Protein AF-A0A937V7P1-F1 (afdb_monomer)

Sequence (260 aa):
GSFINPDKEIRKESVEIAKRGVSLAADVGAKFIIWPGGEGYNYSFQVLYNEVWEQFISAIAEIVAWANGLGVVVLLEHKNSEPAMRILMRDIGMTIYVINKVREQGVSTDNLKVNMDWQHLIMNGEPLAEYAALLAMENLLGHQHGNSGWGNFDDDNMVGASYFMQTLDLAIELRRAGYGQNGERVGFDLFPYTEEQIEAIKRSIYQWEFIDSVAAKIDDRTLRQAQAKHDAVASYKAVYKALGLDDKFIQGVHASRRRK

Structure (mmCIF, N/CA/C/O backbone):
data_AF-A0A937V7P1-F1
#
_entry.id   AF-A0A937V7P1-F1
#
loop_
_atom_site.group_PDB
_atom_site.id
_atom_site.type_symbol
_atom_site.label_atom_id
_atom_site.label_alt_id
_atom_site.label_comp_id
_atom_site.label_asym_id
_atom_site.label_entity_id
_atom_site.label_seq_id
_atom_site.pdbx_PDB_ins_code
_atom_site.Cartn_x
_atom_site.Cartn_y
_atom_site.Cartn_z
_atom_site.occupancy
_atom_site.B_iso_or_equiv
_atom_site.auth_seq_id
_atom_site.auth_comp_id
_atom_site.auth_asym_id
_atom_site.auth_atom_id
_atom_site.pdbx_PDB_model_num
ATOM 1 N N . GLY A 1 1 ? -9.907 12.030 16.613 1.00 82.94 1 GLY A N 1
ATOM 2 C CA . GLY A 1 1 ? -9.776 10.574 16.491 1.00 82.94 1 GLY A CA 1
ATOM 3 C C . GLY A 1 1 ? -11.050 9.872 16.879 1.00 82.94 1 GLY A C 1
ATOM 4 O O . GLY A 1 1 ? -11.910 10.465 17.527 1.00 82.94 1 GLY A O 1
ATOM 5 N N . SER A 1 2 ? -11.130 8.624 16.456 1.00 96.06 2 SER A N 1
ATOM 6 C CA . SER A 1 2 ? -12.100 7.602 16.826 1.00 96.06 2 SER A CA 1
ATOM 7 C C . SER A 1 2 ? -11.486 6.725 17.926 1.00 96.06 2 SER A C 1
ATOM 9 O O . SER A 1 2 ? -11.834 6.881 19.095 1.00 96.06 2 SER A O 1
ATOM 11 N N . PHE A 1 3 ? -10.456 5.937 17.613 1.00 98.25 3 PHE A N 1
ATOM 12 C CA . PHE A 1 3 ? -9.759 5.056 18.555 1.00 98.25 3 PHE A CA 1
ATOM 13 C C . PHE A 1 3 ? -8.926 5.795 19.605 1.00 98.25 3 PHE A C 1
ATOM 15 O O . PHE A 1 3 ? -8.722 5.258 20.687 1.00 98.25 3 PHE A O 1
ATOM 22 N N . ILE A 1 4 ? -8.482 7.022 19.323 1.00 98.19 4 ILE A N 1
ATOM 23 C CA . ILE A 1 4 ? -7.760 7.889 20.273 1.00 98.19 4 ILE A CA 1
ATOM 24 C C . ILE A 1 4 ? -8.618 9.053 20.784 1.00 98.19 4 ILE A C 1
ATOM 26 O O . ILE A 1 4 ? -8.097 10.049 21.288 1.00 98.19 4 ILE A O 1
ATOM 30 N N . ASN A 1 5 ? -9.942 9.001 20.596 1.00 98.25 5 ASN A N 1
ATOM 31 C CA . ASN A 1 5 ? -10.821 10.067 21.076 1.00 98.25 5 ASN A CA 1
ATOM 32 C C . ASN A 1 5 ? -10.626 10.279 22.592 1.00 98.25 5 ASN A C 1
ATOM 34 O O . ASN A 1 5 ? -10.541 9.286 23.310 1.00 98.25 5 ASN A O 1
ATOM 38 N N . PRO A 1 6 ? -10.568 11.517 23.121 1.00 96.94 6 PRO A N 1
ATOM 39 C CA . PRO A 1 6 ? -10.465 11.733 24.568 1.00 96.94 6 PRO A CA 1
ATOM 40 C C . PRO A 1 6 ? -11.644 11.122 25.344 1.00 96.94 6 PRO A C 1
ATOM 42 O O . PRO A 1 6 ? -11.455 10.644 26.466 1.00 96.94 6 PRO A O 1
ATOM 45 N N . ASP A 1 7 ? -12.833 11.060 24.737 1.00 98.25 7 ASP A N 1
ATOM 46 C CA . ASP A 1 7 ? -13.999 10.397 25.314 1.00 98.25 7 ASP A CA 1
ATOM 47 C C . ASP A 1 7 ? -13.890 8.869 25.179 1.00 98.25 7 ASP A C 1
ATOM 49 O O . ASP A 1 7 ? -13.837 8.308 24.082 1.00 98.25 7 ASP A O 1
ATOM 53 N N . LYS A 1 8 ? -13.873 8.184 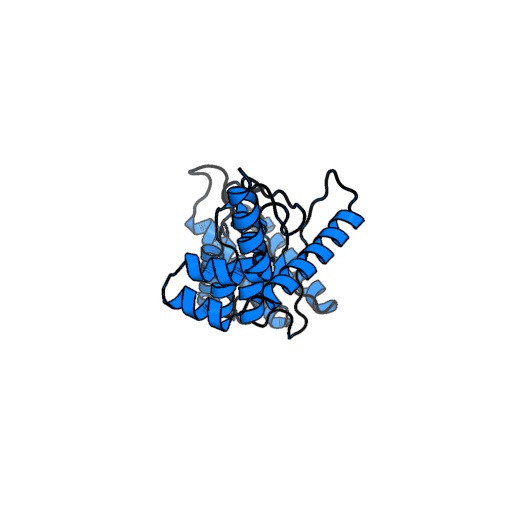26.327 1.00 98.12 8 LYS A N 1
ATOM 54 C CA . LYS A 1 8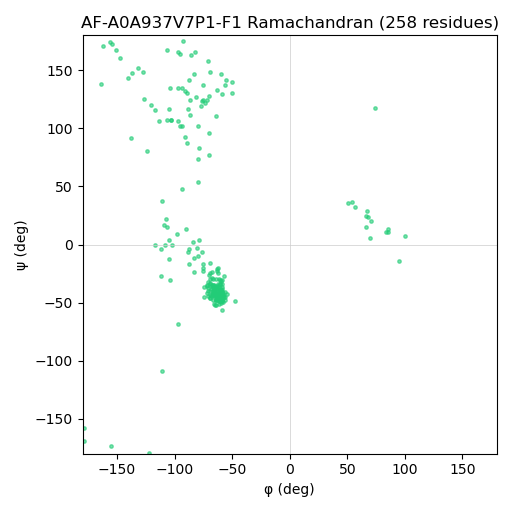 ? -13.776 6.724 26.409 1.00 98.12 8 LYS A CA 1
ATOM 55 C C . LYS A 1 8 ? -14.965 6.016 25.764 1.00 98.12 8 LYS A C 1
ATOM 57 O O . LYS A 1 8 ? -14.763 4.953 25.175 1.00 98.12 8 LYS A O 1
ATOM 62 N N . GLU A 1 9 ? -16.168 6.570 25.868 1.00 98.44 9 GLU A N 1
ATOM 63 C CA . GLU A 1 9 ? -17.356 5.936 25.300 1.00 98.44 9 GLU A CA 1
ATOM 64 C C . GLU A 1 9 ? -17.320 6.006 23.771 1.00 98.44 9 GLU A C 1
ATOM 66 O O . GLU A 1 9 ? -17.601 5.003 23.119 1.00 98.44 9 GLU A O 1
ATOM 71 N N . ILE A 1 10 ? -16.825 7.111 23.197 1.00 98.38 10 ILE A N 1
ATOM 72 C CA . ILE A 1 10 ? -16.600 7.225 21.745 1.00 98.38 10 ILE A CA 1
ATOM 73 C C . ILE A 1 10 ? -15.526 6.237 21.271 1.00 98.38 10 ILE A C 1
ATOM 75 O O . ILE A 1 10 ? -15.700 5.596 20.231 1.00 98.38 10 ILE A O 1
ATOM 79 N N . ARG A 1 11 ? -14.426 6.063 22.023 1.00 98.25 11 ARG A N 1
ATOM 80 C CA . ARG A 1 11 ? -13.403 5.054 21.676 1.00 98.25 11 ARG A CA 1
ATOM 81 C C . ARG A 1 11 ? -14.004 3.653 21.631 1.00 98.25 11 ARG A C 1
ATOM 83 O O . ARG A 1 11 ? -13.793 2.921 20.666 1.00 98.25 11 ARG A O 1
ATOM 90 N N . LYS A 1 12 ? -14.773 3.297 22.662 1.00 98.56 12 LYS A N 1
ATOM 91 C CA . LYS A 1 12 ? -15.438 1.996 22.761 1.00 98.56 12 LYS A CA 1
ATOM 92 C C . LYS A 1 12 ? -16.432 1.792 21.618 1.00 98.56 12 LYS A C 1
ATOM 94 O O . LYS A 1 12 ? -16.404 0.751 20.972 1.00 98.56 12 LYS A O 1
ATOM 99 N N . GLU A 1 13 ? -17.268 2.787 21.335 1.00 98.56 13 GLU A N 1
ATOM 100 C CA . GLU A 1 13 ? -18.207 2.749 20.212 1.00 98.56 13 GLU A CA 1
ATOM 101 C C . GLU A 1 13 ? -17.481 2.549 18.874 1.00 98.56 13 GLU A C 1
ATOM 103 O O . GLU A 1 13 ? -17.896 1.716 18.069 1.00 98.56 13 GLU A O 1
ATOM 108 N N . SER A 1 14 ? -16.363 3.247 18.659 1.00 98.44 14 SER A N 1
ATOM 109 C CA . SER A 1 14 ? -15.560 3.141 17.433 1.00 98.44 14 SER A CA 1
ATOM 110 C C . SER A 1 14 ? -15.006 1.727 17.227 1.00 98.44 14 SER A C 1
ATOM 112 O O . SER A 1 14 ? -15.074 1.190 16.120 1.00 98.44 14 SER A O 1
ATOM 114 N N . VAL A 1 15 ? -14.509 1.089 18.294 1.00 98.75 15 VAL A N 1
ATOM 115 C CA . VAL A 1 15 ? -14.057 -0.313 18.254 1.00 98.75 15 VAL A CA 1
ATOM 116 C C . VAL A 1 15 ? -15.218 -1.258 17.936 1.00 98.75 15 VAL A C 1
ATOM 118 O O . VAL A 1 15 ? -15.076 -2.136 17.087 1.00 98.75 15 VAL A O 1
ATOM 121 N N . GLU A 1 16 ? -16.389 -1.064 18.544 1.00 98.75 16 GLU A N 1
ATOM 122 C CA . GLU A 1 16 ? -17.570 -1.892 18.264 1.00 98.75 16 GLU A CA 1
ATOM 123 C C . GLU A 1 16 ? -18.104 -1.700 16.833 1.00 98.75 16 GLU A C 1
ATOM 125 O O . GLU A 1 16 ? -18.541 -2.660 16.194 1.00 98.75 16 GLU A O 1
ATOM 130 N N . ILE A 1 17 ? -18.029 -0.488 16.275 1.00 98.56 17 ILE A N 1
ATOM 131 C CA . ILE A 1 17 ? -18.315 -0.238 14.854 1.00 98.56 17 ILE A CA 1
ATOM 132 C C . ILE A 1 17 ? -17.345 -1.030 13.971 1.00 98.56 17 ILE A C 1
ATOM 134 O O . ILE A 1 17 ? -17.798 -1.732 13.065 1.00 98.56 17 ILE A O 1
ATOM 138 N N . ALA A 1 18 ? -16.041 -0.975 14.252 1.00 98.62 18 ALA A N 1
ATOM 139 C CA . ALA A 1 18 ? -15.041 -1.717 13.489 1.00 98.62 18 ALA A CA 1
ATOM 140 C C . ALA A 1 18 ? -15.268 -3.235 13.573 1.00 98.62 18 ALA A C 1
ATOM 142 O O . ALA A 1 18 ? -15.255 -3.908 12.546 1.00 98.62 18 ALA A O 1
ATOM 143 N N . LYS A 1 19 ? -15.580 -3.778 14.758 1.00 98.81 19 LYS A N 1
ATOM 144 C CA . LYS A 1 19 ? -15.931 -5.200 14.921 1.00 98.81 19 LYS A CA 1
ATOM 145 C C . LYS A 1 19 ? -17.166 -5.600 14.121 1.00 98.81 19 LYS A C 1
ATOM 147 O O . LYS A 1 19 ? -17.160 -6.660 13.505 1.00 98.81 19 LYS A O 1
ATOM 152 N N . ARG A 1 20 ? -18.209 -4.760 14.077 1.00 98.75 20 ARG A N 1
ATOM 153 C CA . ARG A 1 20 ? -19.377 -5.000 13.207 1.00 98.75 20 ARG A CA 1
ATOM 154 C C . ARG A 1 20 ? -18.998 -4.983 11.726 1.00 98.75 20 ARG A C 1
ATOM 156 O O . ARG A 1 20 ? -19.507 -5.808 10.976 1.00 98.75 20 ARG A O 1
ATOM 163 N N . GLY A 1 21 ? -18.097 -4.088 11.319 1.00 98.69 21 GLY A N 1
ATOM 164 C CA . GLY A 1 21 ? -17.533 -4.065 9.968 1.00 98.69 21 GLY A CA 1
ATOM 165 C C . GLY A 1 21 ? -16.769 -5.347 9.627 1.00 98.69 21 GLY A C 1
ATOM 166 O O . GLY A 1 21 ? -16.981 -5.925 8.566 1.00 98.69 21 GLY A O 1
ATOM 167 N N . VAL A 1 22 ? -15.955 -5.846 10.560 1.00 98.88 22 VAL A N 1
ATOM 168 C CA . VAL A 1 22 ? -15.269 -7.142 10.445 1.00 98.88 22 VAL A CA 1
ATOM 169 C C . VAL A 1 22 ? -16.269 -8.296 10.344 1.00 98.88 22 VAL A C 1
ATOM 171 O O . VAL A 1 22 ? -16.094 -9.168 9.498 1.00 98.88 22 VAL A O 1
ATOM 174 N N . SER A 1 23 ? -17.333 -8.303 11.153 1.00 98.81 23 SER A N 1
ATOM 175 C CA . SER A 1 23 ? -18.381 -9.328 11.061 1.00 98.81 23 SER A CA 1
ATOM 176 C C . SER A 1 23 ? -19.075 -9.313 9.699 1.00 98.81 23 SER A C 1
ATOM 178 O O . SER A 1 23 ? -19.246 -10.365 9.094 1.00 98.81 23 SER A O 1
ATOM 180 N N . LEU A 1 24 ? -19.394 -8.128 9.171 1.00 98.75 24 LEU A N 1
ATOM 181 C CA . LEU A 1 24 ? -19.940 -8.003 7.820 1.00 98.75 24 LEU A CA 1
ATOM 182 C C . LEU A 1 24 ? -18.955 -8.524 6.766 1.00 98.75 24 LEU A C 1
ATOM 184 O O . LEU A 1 24 ? -19.368 -9.226 5.848 1.00 98.75 24 LEU A O 1
ATOM 188 N N . ALA A 1 25 ? -17.661 -8.212 6.896 1.00 98.69 25 ALA A N 1
ATOM 189 C CA . ALA A 1 25 ? -16.634 -8.727 5.994 1.00 98.69 25 ALA A CA 1
ATOM 190 C C . ALA A 1 25 ? -16.573 -10.263 6.025 1.00 98.69 25 ALA A C 1
ATOM 192 O O . ALA A 1 25 ? -16.484 -10.879 4.965 1.00 98.69 25 ALA A O 1
ATOM 193 N N . ALA A 1 26 ? -16.702 -10.880 7.204 1.00 98.69 26 ALA A N 1
ATOM 194 C CA . ALA A 1 26 ? -16.790 -12.333 7.338 1.00 98.69 26 ALA A CA 1
ATOM 195 C C . ALA A 1 26 ? -17.999 -12.904 6.577 1.00 98.69 26 ALA A C 1
ATOM 197 O O . ALA A 1 26 ? -17.840 -13.850 5.805 1.00 98.69 26 ALA A O 1
ATOM 198 N N . ASP A 1 27 ? -19.179 -12.291 6.728 1.00 98.56 27 ASP A N 1
ATOM 199 C CA . ASP A 1 27 ? -20.426 -12.748 6.096 1.00 98.56 27 ASP A CA 1
ATOM 200 C C . ASP A 1 27 ? -20.362 -12.746 4.558 1.00 98.56 27 ASP A C 1
ATOM 202 O O . ASP A 1 27 ? -21.016 -13.565 3.908 1.00 98.56 27 ASP A O 1
ATOM 206 N N . VAL A 1 28 ? -19.567 -11.848 3.963 1.00 98.19 28 VAL A N 1
ATOM 207 C CA . VAL A 1 28 ? -19.401 -11.743 2.500 1.00 98.19 28 VAL A CA 1
ATOM 208 C C . VAL A 1 28 ? -18.070 -12.300 1.979 1.00 98.19 28 VAL A C 1
ATOM 210 O O . VAL A 1 28 ? -17.795 -12.196 0.783 1.00 98.19 28 VAL A O 1
ATOM 213 N N . GLY A 1 29 ? -17.234 -12.886 2.843 1.00 97.38 29 GLY A N 1
ATOM 214 C CA . GLY A 1 29 ? -15.919 -13.420 2.468 1.00 97.38 29 GLY A CA 1
ATOM 215 C C . GLY A 1 29 ? -14.903 -12.351 2.039 1.00 97.38 29 GLY A C 1
ATOM 216 O O . GLY A 1 29 ? -14.036 -12.619 1.206 1.00 97.38 29 GLY A O 1
ATOM 217 N N . ALA A 1 30 ? -15.023 -11.133 2.568 1.00 97.44 30 ALA A N 1
ATOM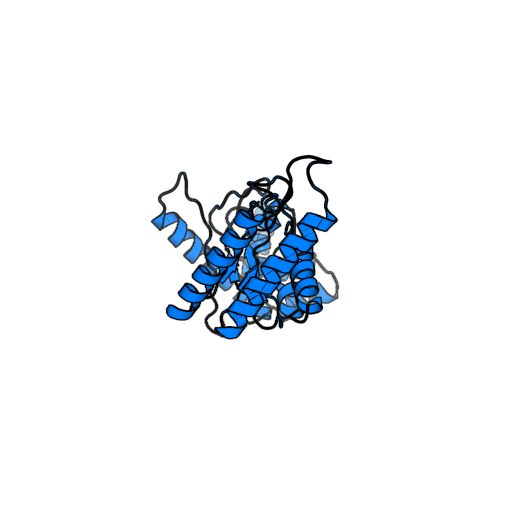 218 C CA . ALA A 1 30 ? -14.139 -10.010 2.278 1.00 97.44 30 ALA A CA 1
ATOM 219 C C . ALA A 1 30 ? -13.013 -9.859 3.316 1.00 97.44 30 ALA A C 1
ATOM 221 O O . ALA A 1 30 ? -13.056 -10.391 4.425 1.00 97.44 30 ALA A O 1
ATOM 222 N N . LYS A 1 31 ? -11.998 -9.076 2.944 1.00 97.88 31 LYS A N 1
ATOM 223 C CA . LYS A 1 31 ? -10.993 -8.533 3.872 1.00 97.88 31 LYS A CA 1
ATOM 224 C C . LYS A 1 31 ? -11.524 -7.230 4.483 1.00 97.88 31 LYS A C 1
ATOM 226 O O . LYS A 1 31 ? -12.438 -6.625 3.926 1.00 97.88 31 LYS A O 1
ATOM 231 N N . PHE A 1 32 ? -10.936 -6.774 5.586 1.00 98.62 32 PHE A N 1
ATOM 232 C CA . PHE A 1 32 ? -11.340 -5.533 6.253 1.00 98.62 32 PHE A CA 1
ATOM 233 C C . PHE A 1 32 ? -10.183 -4.532 6.317 1.00 98.62 32 PHE A C 1
ATOM 235 O O . PHE A 1 32 ? -9.145 -4.833 6.901 1.00 98.62 32 PHE A O 1
ATOM 242 N N . ILE A 1 33 ? -10.352 -3.350 5.721 1.00 98.56 33 ILE A N 1
ATOM 243 C CA . ILE A 1 33 ? -9.341 -2.284 5.725 1.00 98.56 33 ILE A CA 1
ATOM 244 C C . ILE A 1 33 ? -9.608 -1.319 6.884 1.00 98.56 33 ILE A C 1
ATOM 246 O O . ILE A 1 33 ? -10.744 -0.902 7.105 1.00 98.56 33 ILE A O 1
ATOM 250 N N . ILE A 1 34 ? -8.554 -0.952 7.611 1.00 98.56 34 ILE A N 1
ATOM 251 C CA . ILE A 1 34 ? -8.559 0.119 8.606 1.00 98.56 34 ILE A CA 1
ATOM 252 C C . ILE A 1 34 ? -7.655 1.236 8.095 1.00 98.56 34 ILE A C 1
ATOM 254 O O . ILE A 1 34 ? -6.428 1.130 8.159 1.00 98.56 34 ILE A O 1
ATOM 258 N N . TRP A 1 35 ? -8.283 2.324 7.657 1.00 98.00 35 TRP A N 1
ATOM 259 C CA . TRP A 1 35 ? -7.626 3.593 7.368 1.00 98.00 35 TRP A CA 1
ATOM 260 C C . TRP A 1 35 ? -7.892 4.583 8.516 1.00 98.00 35 TRP A C 1
ATOM 262 O O . TRP A 1 35 ? -9.023 5.050 8.689 1.00 98.00 35 TRP A O 1
ATOM 272 N N . PRO A 1 36 ? -6.896 4.891 9.366 1.00 93.56 36 PRO A N 1
ATOM 273 C CA . PRO A 1 36 ? -7.108 5.650 10.592 1.00 93.56 36 PRO A CA 1
ATOM 274 C C . PRO A 1 36 ? -6.878 7.158 10.385 1.00 93.56 36 PRO A C 1
ATOM 276 O O . PRO A 1 36 ? -6.175 7.784 11.177 1.00 93.56 36 PRO A O 1
ATOM 279 N N . GLY A 1 37 ? -7.448 7.769 9.340 1.00 94.88 37 GLY A N 1
ATOM 280 C CA . GLY A 1 37 ? -7.130 9.157 8.955 1.00 94.88 37 GLY A CA 1
ATOM 281 C C . GLY A 1 37 ? -7.350 10.212 10.054 1.00 94.88 37 GLY A C 1
ATOM 282 O O . GLY A 1 37 ? -6.686 11.249 10.099 1.00 94.88 37 GLY A O 1
ATOM 283 N N . GLY A 1 38 ? -8.269 9.947 10.988 1.00 95.69 38 GLY A N 1
ATOM 284 C CA . GLY A 1 38 ? -8.527 10.797 12.156 1.00 95.69 38 GLY A CA 1
ATOM 285 C C . GLY A 1 38 ? -7.665 10.495 13.392 1.00 95.69 38 GLY A C 1
ATOM 286 O O . GLY A 1 38 ? -7.774 11.220 14.389 1.00 95.69 38 GLY A O 1
ATOM 287 N N . GLU A 1 39 ? -6.855 9.434 13.369 1.00 97.88 39 GLU A N 1
ATOM 288 C CA . GLU A 1 39 ? -5.973 9.021 14.466 1.00 97.88 39 GLU A CA 1
ATOM 289 C C . GLU A 1 39 ? -4.615 9.709 14.319 1.00 97.88 39 GLU A C 1
ATOM 291 O O . GLU A 1 39 ? -3.678 9.200 13.703 1.00 97.88 39 GLU A O 1
ATOM 296 N N . GLY A 1 40 ? -4.516 10.910 14.877 1.00 97.31 40 GLY A N 1
ATOM 297 C CA . GLY A 1 40 ? -3.326 11.736 14.784 1.00 97.31 40 GLY A CA 1
ATOM 298 C C . GLY A 1 40 ? -3.472 13.053 15.531 1.00 97.31 40 GLY A C 1
ATOM 299 O O . GLY A 1 40 ? -4.295 13.193 16.438 1.00 97.31 40 GLY A O 1
ATOM 300 N N . TYR A 1 41 ? -2.670 14.036 15.136 1.00 97.81 41 TYR A N 1
ATOM 301 C CA . TYR A 1 41 ? -2.690 15.386 15.695 1.00 97.81 41 TYR A CA 1
ATOM 302 C C . TYR A 1 41 ? -2.335 16.435 14.633 1.00 97.81 41 TYR A C 1
ATOM 304 O O . TYR A 1 41 ? -1.746 16.127 13.599 1.00 97.81 41 TYR A O 1
ATOM 312 N N . ASN A 1 42 ? -2.698 17.688 14.902 1.00 97.88 42 ASN A N 1
ATOM 313 C CA . ASN A 1 42 ? -2.517 18.831 14.004 1.00 97.88 42 ASN A CA 1
ATOM 314 C C . ASN A 1 42 ? -1.483 19.836 14.521 1.00 97.88 42 ASN A C 1
ATOM 316 O O . ASN A 1 42 ? -0.849 20.523 13.725 1.00 97.88 42 ASN A O 1
ATOM 320 N N . TYR A 1 43 ? -1.290 19.912 15.839 1.00 98.00 43 TYR A N 1
ATOM 321 C CA . TYR A 1 43 ? -0.385 20.870 16.470 1.00 98.00 43 TYR A CA 1
ATOM 322 C C . TYR A 1 43 ? 0.598 20.178 17.412 1.00 98.00 43 TYR A C 1
ATOM 324 O O . TYR A 1 43 ? 0.269 19.189 18.072 1.00 98.00 43 TYR A O 1
ATOM 332 N N . SER A 1 44 ? 1.798 20.747 17.533 1.00 97.94 44 SER A N 1
ATOM 333 C CA . SER A 1 44 ? 2.692 20.435 18.650 1.00 97.94 44 SER A CA 1
ATOM 334 C C . SER A 1 44 ? 1.965 20.689 19.973 1.00 97.94 44 SER A C 1
ATOM 336 O O . SER A 1 44 ? 1.226 21.665 20.090 1.00 97.94 44 SER A O 1
ATOM 338 N N . PHE A 1 45 ? 2.191 19.826 20.967 1.00 97.38 45 PHE A N 1
ATOM 339 C CA . PHE A 1 45 ? 1.562 19.886 22.298 1.00 97.38 45 PHE A CA 1
ATOM 340 C C . PHE A 1 45 ? 0.056 19.558 22.345 1.00 97.38 45 PHE A C 1
ATOM 342 O O . PHE A 1 45 ? -0.543 19.671 23.409 1.00 97.38 45 PHE A O 1
ATOM 349 N N . GLN A 1 46 ? -0.567 19.133 21.237 1.00 98.25 46 GLN A N 1
ATOM 350 C CA . GLN A 1 46 ? -2.006 18.832 21.208 1.00 98.25 46 GLN A CA 1
ATOM 351 C C . GLN A 1 46 ? -2.384 17.551 21.964 1.00 98.25 46 GLN A C 1
ATOM 353 O O . GLN A 1 46 ? -3.473 17.476 22.530 1.00 98.25 46 GLN A O 1
ATOM 358 N N . VAL A 1 47 ? -1.525 16.532 21.929 1.00 97.88 47 VAL A N 1
ATOM 359 C CA . VAL A 1 47 ? -1.821 15.200 22.470 1.00 97.88 47 VAL A CA 1
ATOM 360 C C . VAL A 1 47 ? -0.684 14.693 23.348 1.00 97.88 47 VAL A C 1
ATOM 362 O O . VAL A 1 47 ? 0.483 15.023 23.132 1.00 97.88 47 VAL A O 1
ATOM 365 N N . LEU A 1 48 ? -1.028 13.843 24.315 1.00 98.00 48 LEU A N 1
ATOM 366 C CA . LEU A 1 48 ? -0.061 13.048 25.064 1.00 98.00 48 LEU A CA 1
ATOM 367 C C . LEU A 1 48 ? 0.323 11.842 24.207 1.00 98.00 48 LEU A C 1
ATOM 369 O O . LEU A 1 48 ? -0.451 10.898 24.060 1.00 98.00 48 LEU A O 1
ATOM 373 N N . TYR A 1 49 ? 1.497 11.913 23.577 1.00 97.94 49 TYR A N 1
ATOM 374 C CA . TYR A 1 49 ? 1.884 10.983 22.513 1.00 97.94 49 TYR A CA 1
ATOM 375 C C . TYR A 1 49 ? 1.834 9.513 22.945 1.00 97.94 49 TYR A C 1
ATOM 377 O O . TYR A 1 49 ? 1.300 8.682 22.220 1.00 97.94 49 TYR A O 1
ATOM 385 N N . ASN A 1 50 ? 2.356 9.185 24.126 1.00 97.88 50 ASN A N 1
ATOM 386 C CA . ASN A 1 50 ? 2.340 7.820 24.654 1.00 97.88 50 ASN A CA 1
ATOM 387 C C . ASN A 1 50 ? 0.911 7.295 24.850 1.00 97.88 50 ASN A C 1
ATOM 389 O O . ASN A 1 50 ? 0.628 6.167 24.460 1.00 97.88 50 ASN A O 1
ATOM 393 N N . GLU A 1 51 ? 0.015 8.119 25.396 1.00 98.25 51 GLU A N 1
ATOM 394 C CA . GLU A 1 51 ? -1.366 7.720 25.668 1.00 98.25 51 GLU A CA 1
ATOM 395 C C . GLU A 1 51 ? -2.144 7.464 24.377 1.00 98.25 51 GLU A C 1
ATOM 397 O O . GLU A 1 51 ? -2.840 6.456 24.274 1.00 98.25 51 GLU A O 1
ATOM 402 N N . VAL A 1 52 ? -2.001 8.327 23.363 1.00 98.06 52 VAL A N 1
ATOM 403 C CA . VAL A 1 52 ? -2.695 8.113 22.081 1.00 98.06 52 VAL A CA 1
ATOM 404 C C . VAL A 1 52 ? -2.155 6.897 21.330 1.00 98.06 52 VAL A C 1
ATOM 406 O O . VAL A 1 52 ? -2.937 6.164 20.730 1.00 98.06 52 VAL A O 1
ATOM 409 N N . TRP A 1 53 ? -0.846 6.625 21.398 1.00 98.56 53 TRP A N 1
ATOM 410 C CA . TRP A 1 53 ? -0.269 5.406 20.823 1.00 98.56 53 TRP A CA 1
ATOM 411 C C . TRP A 1 53 ? -0.767 4.148 21.537 1.00 98.56 53 TRP A C 1
ATOM 413 O O . TRP A 1 53 ? -1.142 3.186 20.872 1.00 98.56 53 TRP A O 1
ATOM 423 N N . GLU A 1 54 ? -0.813 4.154 22.870 1.00 98.56 54 GLU A N 1
ATOM 424 C CA . GLU A 1 54 ? -1.326 3.027 23.655 1.00 98.56 54 GLU A CA 1
ATOM 425 C C . GLU A 1 54 ? -2.806 2.756 23.357 1.00 98.56 54 GLU A C 1
ATOM 427 O O . GLU A 1 54 ? -3.186 1.606 23.127 1.00 98.56 54 GLU A O 1
ATOM 432 N N . GLN A 1 55 ? -3.628 3.807 23.287 1.00 98.69 55 GLN A N 1
ATOM 433 C CA . GLN A 1 55 ? -5.041 3.705 22.916 1.00 98.69 55 GLN A CA 1
ATOM 434 C C . GLN A 1 55 ? -5.214 3.137 21.505 1.00 98.69 55 GLN A C 1
ATOM 436 O O . GLN A 1 55 ? -5.975 2.188 21.319 1.00 98.69 55 GLN A O 1
ATOM 441 N N . PHE A 1 56 ? -4.477 3.673 20.527 1.00 98.81 56 PHE A N 1
ATOM 442 C CA . PHE A 1 56 ? -4.550 3.223 19.141 1.00 98.81 56 PHE A CA 1
ATOM 443 C C . PHE A 1 56 ? -4.142 1.753 18.994 1.00 98.81 56 PHE A C 1
ATOM 445 O O . PHE A 1 56 ? -4.902 0.957 18.449 1.00 98.81 56 PHE A O 1
ATOM 452 N N . ILE A 1 57 ? -2.979 1.366 19.529 1.00 98.88 57 ILE A N 1
ATOM 453 C CA . ILE A 1 57 ? -2.472 -0.012 19.446 1.00 98.88 57 ILE A CA 1
ATOM 454 C C . ILE A 1 57 ? -3.443 -0.984 20.121 1.00 98.88 57 ILE A C 1
ATOM 456 O O . ILE A 1 57 ? -3.727 -2.039 19.558 1.00 98.88 57 ILE A O 1
ATOM 460 N N . SER A 1 58 ? -3.984 -0.626 21.289 1.00 98.75 58 SER A N 1
ATOM 461 C CA . SER A 1 58 ? -4.930 -1.482 22.014 1.00 98.75 58 SER A CA 1
ATOM 462 C C . SER A 1 58 ? -6.247 -1.658 21.251 1.00 98.75 58 SER A C 1
ATOM 464 O O . SER A 1 58 ? -6.772 -2.767 21.191 1.00 98.75 58 SER A O 1
ATOM 466 N N . ALA A 1 59 ? -6.751 -0.601 20.605 1.00 98.81 59 ALA A N 1
ATOM 467 C CA . ALA A 1 59 ? -7.935 -0.688 19.752 1.00 98.81 59 ALA A CA 1
ATOM 468 C C . ALA A 1 59 ? -7.701 -1.605 18.540 1.00 98.81 59 ALA A C 1
ATOM 470 O O . ALA A 1 59 ? -8.522 -2.479 18.263 1.00 98.81 59 ALA A O 1
ATOM 471 N N . ILE A 1 60 ? -6.563 -1.459 17.847 1.00 98.88 60 ILE A N 1
ATOM 472 C CA . ILE A 1 60 ? -6.203 -2.349 16.733 1.00 98.88 60 ILE A CA 1
ATOM 473 C C . ILE A 1 60 ? -6.068 -3.795 17.220 1.00 98.88 60 ILE A C 1
ATOM 475 O O . ILE A 1 60 ? -6.607 -4.696 16.583 1.00 98.88 60 ILE A O 1
ATOM 479 N N . ALA A 1 61 ? -5.411 -4.034 18.359 1.00 98.88 61 ALA A N 1
ATOM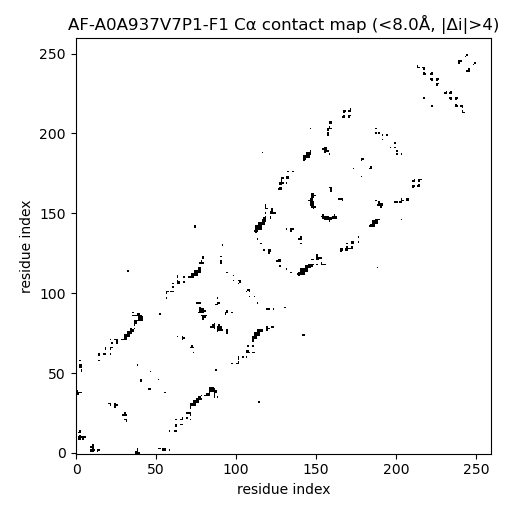 480 C CA . ALA A 1 61 ? -5.267 -5.371 18.930 1.00 98.88 61 ALA A CA 1
ATOM 481 C C . ALA A 1 61 ? -6.626 -6.026 19.224 1.00 98.88 61 ALA A C 1
ATOM 483 O O . ALA A 1 61 ? -6.832 -7.192 18.887 1.00 98.88 61 ALA A O 1
ATOM 484 N N . GLU A 1 62 ? -7.576 -5.272 19.781 1.00 98.81 62 GLU A N 1
ATOM 485 C CA . GLU A 1 62 ? -8.930 -5.754 20.058 1.00 98.81 62 GLU A CA 1
ATOM 486 C C . GLU A 1 62 ? -9.706 -6.100 18.774 1.00 98.81 62 GLU A C 1
ATOM 488 O O . GLU A 1 62 ? -10.351 -7.149 18.698 1.00 98.81 62 GLU A O 1
ATOM 493 N N . ILE A 1 63 ? -9.608 -5.258 17.739 1.00 98.88 63 ILE A N 1
ATOM 494 C CA . ILE A 1 63 ? -10.255 -5.494 16.438 1.00 98.88 63 ILE A CA 1
ATOM 495 C C . ILE A 1 63 ? -9.633 -6.705 15.730 1.00 98.88 63 ILE A C 1
ATOM 497 O O . ILE A 1 63 ? -10.353 -7.537 15.181 1.00 98.88 63 ILE A O 1
ATOM 501 N N . VAL A 1 64 ? -8.308 -6.844 15.769 1.00 98.88 64 VAL A N 1
ATOM 502 C CA . VAL A 1 64 ? -7.589 -7.966 15.147 1.00 98.88 64 VAL A CA 1
ATOM 503 C C . VAL A 1 64 ? -7.870 -9.276 15.878 1.00 98.88 64 VAL A C 1
ATOM 505 O O . VAL A 1 64 ? -8.091 -10.297 15.232 1.00 98.88 64 VAL A O 1
ATOM 508 N N . ALA A 1 65 ? -7.943 -9.264 17.211 1.00 98.81 65 ALA A N 1
ATOM 509 C CA . ALA A 1 65 ? -8.352 -10.435 17.983 1.00 98.81 65 ALA A CA 1
ATOM 510 C C . ALA A 1 65 ? -9.773 -10.891 17.609 1.00 98.81 65 ALA A C 1
ATOM 512 O O . ALA A 1 65 ? -10.005 -12.087 17.426 1.00 98.81 65 ALA A O 1
ATOM 513 N N . TRP A 1 66 ? -10.701 -9.945 17.430 1.00 98.75 66 TRP A N 1
ATOM 514 C CA . TRP A 1 66 ? -12.047 -10.235 16.936 1.00 98.75 66 TRP A CA 1
ATOM 515 C C . TRP A 1 66 ? -12.029 -10.824 15.518 1.00 98.75 66 TRP A C 1
ATOM 517 O O . 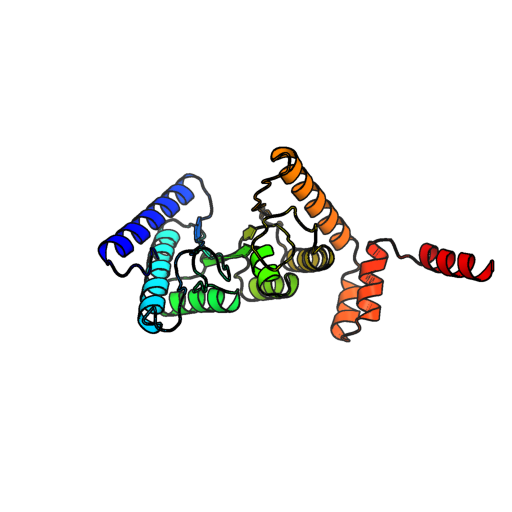TRP A 1 66 ? -12.631 -11.869 15.276 1.00 98.75 66 TRP A O 1
ATOM 527 N N . ALA A 1 67 ? -11.282 -10.206 14.598 1.00 98.88 67 ALA A N 1
ATOM 528 C CA . ALA A 1 67 ? -11.148 -10.663 13.215 1.00 98.88 67 ALA A CA 1
ATOM 529 C C . ALA A 1 67 ? -10.549 -12.069 13.105 1.00 98.88 67 ALA A C 1
ATOM 531 O O . ALA A 1 67 ? -11.041 -12.885 12.327 1.00 98.88 67 ALA A O 1
ATOM 532 N N . ASN A 1 68 ? -9.557 -12.392 13.937 1.00 98.56 68 ASN A N 1
ATOM 533 C CA . ASN A 1 68 ? -8.982 -13.732 14.020 1.00 98.56 68 ASN A CA 1
ATOM 534 C C . ASN A 1 68 ? -10.027 -14.785 14.408 1.00 98.56 68 ASN A C 1
ATOM 536 O O . ASN A 1 68 ? -10.031 -15.871 13.832 1.00 98.56 68 ASN A O 1
ATOM 540 N N . GLY A 1 69 ? -10.939 -14.460 15.331 1.00 98.44 69 GLY A N 1
ATOM 541 C CA . GLY A 1 69 ? -12.045 -15.345 15.711 1.00 98.44 69 GLY A CA 1
ATOM 542 C C . GLY A 1 69 ? -13.023 -15.646 14.569 1.00 98.44 69 GLY A C 1
ATOM 543 O O . GLY A 1 69 ? -13.720 -16.657 14.616 1.00 98.44 69 GLY A O 1
ATOM 544 N N . LEU A 1 70 ? -13.045 -14.798 13.538 1.00 98.50 70 LEU A N 1
ATOM 545 C CA . LEU A 1 70 ? -13.897 -14.922 12.354 1.00 98.50 70 LEU A CA 1
ATOM 546 C C . LEU A 1 70 ? -13.119 -15.312 11.084 1.00 98.50 70 LEU A C 1
ATOM 548 O O . LEU A 1 70 ? -13.720 -15.450 10.023 1.00 98.50 70 LEU A O 1
ATOM 552 N N . GLY A 1 71 ? -11.795 -15.487 11.170 1.00 98.25 71 GLY A N 1
ATOM 553 C CA . GLY A 1 71 ? -10.940 -15.792 10.018 1.00 98.25 71 GLY A CA 1
ATOM 554 C C . GLY A 1 71 ? -10.806 -14.651 8.999 1.00 98.25 71 GLY A C 1
ATOM 555 O O . GLY A 1 71 ? -10.523 -14.913 7.832 1.00 98.25 71 GLY A O 1
ATOM 556 N N . VAL A 1 72 ? -11.015 -13.397 9.411 1.00 98.69 72 VAL A N 1
ATOM 557 C CA . VAL A 1 72 ? -10.948 -12.222 8.527 1.00 98.69 72 VAL A CA 1
ATOM 558 C C . VAL A 1 72 ? -9.538 -11.636 8.511 1.00 98.69 72 VAL A C 1
ATOM 560 O O . VAL A 1 72 ? -8.949 -11.371 9.558 1.00 98.69 72 VAL A O 1
ATOM 563 N N . VAL A 1 73 ? -9.014 -11.370 7.311 1.00 98.62 73 VAL A N 1
ATOM 564 C CA . VAL A 1 73 ? -7.767 -10.611 7.135 1.00 98.62 73 VAL A CA 1
ATOM 565 C C . VAL A 1 73 ? -8.038 -9.125 7.349 1.00 98.62 73 VAL A C 1
ATOM 567 O O . VAL A 1 73 ? -8.871 -8.539 6.652 1.00 98.62 73 VAL A O 1
ATOM 570 N N . VAL A 1 74 ? -7.303 -8.518 8.279 1.00 98.88 74 VAL A N 1
ATOM 571 C CA . VAL A 1 74 ? -7.304 -7.074 8.529 1.00 98.88 74 VAL A CA 1
ATOM 572 C C . VAL A 1 74 ? -6.132 -6.438 7.794 1.00 98.88 74 VAL A C 1
ATOM 574 O O . VAL A 1 74 ? -5.008 -6.939 7.827 1.00 98.88 74 VAL A O 1
ATOM 577 N N . LEU A 1 75 ? -6.402 -5.326 7.126 1.00 98.81 75 LEU A N 1
ATOM 578 C CA . LEU A 1 75 ? -5.452 -4.574 6.326 1.00 98.81 75 LEU A CA 1
ATOM 579 C C . LEU A 1 75 ? -5.283 -3.183 6.934 1.00 98.81 75 LEU A C 1
ATOM 581 O O . LEU A 1 75 ? -6.238 -2.414 6.990 1.00 98.81 75 LEU A O 1
ATOM 585 N N . LEU A 1 76 ? -4.084 -2.860 7.407 1.00 98.88 76 LEU A N 1
ATOM 586 C CA . LEU A 1 76 ? -3.765 -1.524 7.902 1.00 98.88 76 LEU A CA 1
ATOM 587 C C . LEU A 1 76 ? -3.323 -0.644 6.743 1.00 98.88 76 LEU A C 1
ATOM 589 O O . LEU A 1 76 ? -2.377 -0.993 6.038 1.00 98.88 76 LEU A O 1
ATOM 593 N N . GLU A 1 77 ? -3.993 0.485 6.564 1.00 98.81 77 GLU A N 1
ATOM 594 C CA . GLU A 1 77 ? -3.651 1.458 5.538 1.00 98.81 77 GLU A CA 1
ATOM 595 C C . GLU A 1 77 ? -2.956 2.656 6.173 1.00 98.81 77 GLU A C 1
ATOM 597 O O . GLU A 1 77 ? -3.520 3.358 7.016 1.00 98.81 77 GLU A O 1
ATOM 602 N N . HIS A 1 78 ? -1.699 2.866 5.800 1.00 98.38 78 HIS A N 1
ATOM 603 C CA . HIS A 1 78 ? -0.962 4.061 6.192 1.00 98.38 78 HIS A CA 1
ATOM 604 C C . HIS A 1 78 ? -1.493 5.292 5.454 1.00 98.38 78 HIS A C 1
ATOM 606 O O . HIS A 1 78 ? -2.054 5.139 4.376 1.00 98.38 78 HIS A O 1
ATOM 612 N N . LYS A 1 79 ? -1.266 6.495 5.980 1.00 97.81 79 LYS A N 1
ATOM 613 C CA . LYS A 1 79 ? -1.389 7.770 5.249 1.00 97.81 79 LYS A CA 1
ATOM 614 C C . LYS A 1 79 ? -0.673 8.847 6.044 1.00 97.81 79 LYS A C 1
ATOM 616 O O . LYS A 1 79 ? -0.803 8.867 7.263 1.00 97.81 79 LYS A O 1
ATOM 621 N N . ASN A 1 80 ? 0.080 9.738 5.407 1.00 95.44 80 ASN A N 1
ATOM 622 C CA . ASN A 1 80 ? 0.922 10.695 6.134 1.00 95.44 80 ASN A CA 1
ATOM 623 C C . ASN A 1 80 ? 0.137 11.811 6.853 1.00 95.44 80 ASN A C 1
ATOM 625 O O . ASN A 1 80 ? 0.526 12.263 7.939 1.00 95.44 80 ASN A O 1
ATOM 629 N N . SER A 1 81 ? -0.966 12.241 6.251 1.00 95.31 81 SER A N 1
ATOM 630 C CA . SER A 1 81 ? -1.795 13.366 6.658 1.00 95.31 81 SER A CA 1
ATOM 631 C C . SER A 1 81 ? -3.181 13.277 6.010 1.00 95.31 81 SER A C 1
ATOM 633 O O . SER A 1 81 ? -3.381 12.458 5.128 1.00 95.31 81 SER A O 1
ATOM 635 N N . GLU A 1 82 ? -4.101 14.144 6.438 1.00 93.62 82 GLU A N 1
ATOM 636 C CA . GLU A 1 82 ? -5.506 14.236 6.019 1.00 93.62 82 GLU A CA 1
ATOM 637 C C . GLU A 1 82 ? -6.431 13.128 6.580 1.00 93.62 82 GLU A C 1
ATOM 639 O O . GLU A 1 82 ? -6.283 11.956 6.242 1.00 93.62 82 GLU A O 1
ATOM 644 N N . PRO A 1 83 ? -7.450 13.481 7.396 1.00 95.00 83 PRO A N 1
ATOM 645 C CA . PRO A 1 83 ? -7.751 14.816 7.927 1.00 95.00 83 PRO A CA 1
ATOM 646 C C . PRO A 1 83 ? -6.816 15.265 9.062 1.00 95.00 83 PRO A C 1
ATOM 648 O O . PRO A 1 83 ? -6.685 16.468 9.293 1.00 95.00 83 PRO A O 1
ATOM 651 N N . ALA A 1 84 ? -6.156 14.349 9.782 1.00 96.88 84 ALA A N 1
ATOM 652 C CA . ALA A 1 84 ? -5.132 14.736 10.755 1.00 96.88 84 ALA A CA 1
ATOM 653 C C . ALA A 1 84 ? -3.840 15.141 10.031 1.00 96.88 84 ALA A C 1
ATOM 655 O O . ALA A 1 84 ? -3.418 14.461 9.108 1.00 96.88 84 ALA A O 1
ATOM 656 N N . MET A 1 85 ? -3.164 16.216 10.438 1.00 95.69 85 MET A N 1
ATOM 657 C CA . MET A 1 85 ? -1.938 16.665 9.744 1.00 95.69 85 MET A CA 1
ATOM 658 C C . MET A 1 85 ? -0.715 15.786 10.051 1.00 95.69 85 MET A C 1
ATOM 660 O O . MET A 1 85 ? 0.292 15.844 9.348 1.00 95.69 85 MET A O 1
ATOM 664 N N . ARG A 1 86 ? -0.787 14.980 11.115 1.00 96.25 86 ARG A N 1
ATOM 665 C CA . ARG A 1 86 ? 0.166 13.923 11.465 1.00 96.25 86 ARG A CA 1
ATOM 666 C C . ARG A 1 86 ? -0.608 12.700 11.936 1.00 96.25 86 ARG A C 1
ATOM 668 O O . ARG A 1 86 ? -0.921 12.590 13.122 1.00 96.25 86 ARG A O 1
ATOM 675 N N . ILE A 1 87 ? -0.926 11.804 11.009 1.00 97.94 87 ILE A N 1
ATOM 676 C CA . ILE A 1 87 ? -1.536 10.506 11.324 1.00 97.94 87 ILE A CA 1
ATOM 677 C C . ILE A 1 87 ? -0.498 9.626 12.039 1.00 97.94 87 ILE A C 1
ATOM 679 O O . ILE A 1 87 ? 0.710 9.755 11.824 1.00 97.94 87 ILE A O 1
ATOM 683 N N . LEU A 1 88 ? -0.937 8.745 12.938 1.00 98.25 88 LEU A N 1
ATOM 684 C CA . LEU A 1 88 ? -0.031 7.850 13.664 1.00 98.25 88 LEU A CA 1
ATOM 685 C C . LEU A 1 88 ? 0.677 6.874 12.703 1.00 98.25 88 LEU A C 1
ATOM 687 O O . LEU A 1 88 ? 1.911 6.831 12.673 1.00 98.25 88 LEU A O 1
ATOM 691 N N . MET A 1 89 ? -0.088 6.170 11.859 1.00 97.19 89 MET A N 1
ATOM 692 C CA . MET A 1 89 ? 0.401 5.296 10.777 1.00 97.19 89 MET A CA 1
ATOM 693 C C . MET A 1 89 ? 0.808 6.095 9.525 1.00 97.19 89 MET A C 1
ATOM 695 O O . MET A 1 89 ? 0.309 5.864 8.431 1.00 97.19 89 MET A O 1
ATOM 699 N N . ARG A 1 90 ? 1.687 7.086 9.691 1.00 96.88 90 ARG A N 1
ATOM 700 C CA . ARG A 1 90 ? 2.080 8.030 8.624 1.00 96.88 90 ARG A CA 1
ATOM 701 C C . ARG A 1 90 ? 2.909 7.457 7.473 1.00 96.88 90 ARG A C 1
ATOM 703 O O . ARG A 1 90 ? 3.064 8.127 6.457 1.00 96.88 90 ARG A O 1
ATOM 710 N N . ASP A 1 91 ? 3.472 6.274 7.663 1.00 97.44 91 ASP A N 1
ATOM 711 C CA . ASP A 1 91 ? 4.350 5.592 6.716 1.00 97.44 91 ASP A CA 1
ATOM 712 C C . ASP A 1 91 ? 4.294 4.070 6.963 1.00 97.44 91 ASP A C 1
ATOM 714 O O . ASP A 1 91 ? 3.669 3.588 7.924 1.00 97.44 91 ASP A O 1
ATOM 718 N N . ILE A 1 92 ? 4.924 3.290 6.079 1.00 98.12 92 ILE A N 1
ATOM 719 C CA . ILE A 1 92 ? 4.929 1.823 6.180 1.00 98.12 92 ILE A CA 1
ATOM 720 C C . ILE A 1 92 ? 5.699 1.374 7.423 1.00 98.12 92 ILE A C 1
ATOM 722 O O . ILE A 1 92 ? 5.269 0.442 8.104 1.00 98.12 92 ILE A O 1
ATOM 726 N N . GLY A 1 93 ? 6.793 2.053 7.775 1.00 97.94 93 GLY A N 1
ATOM 727 C CA . GLY A 1 93 ? 7.593 1.725 8.956 1.00 97.94 93 GLY A CA 1
ATOM 728 C C . GLY A 1 93 ? 6.782 1.798 10.253 1.00 97.94 93 GLY A C 1
ATOM 729 O O . GLY A 1 93 ? 6.809 0.872 11.065 1.00 97.94 93 GLY A O 1
ATOM 730 N N . MET A 1 94 ? 5.989 2.854 10.428 1.00 98.25 94 MET A N 1
ATOM 731 C CA . MET A 1 94 ? 5.093 3.024 11.569 1.00 98.25 94 MET A CA 1
ATOM 732 C C . MET A 1 94 ? 3.929 2.036 11.550 1.00 98.25 94 MET A C 1
ATOM 734 O O . MET A 1 94 ? 3.456 1.627 12.609 1.00 98.25 94 MET A O 1
ATOM 738 N N . THR A 1 95 ? 3.496 1.611 10.368 1.00 98.69 95 THR A N 1
ATOM 739 C CA . THR A 1 95 ? 2.477 0.566 10.228 1.00 98.69 95 THR A CA 1
ATOM 740 C C . THR A 1 95 ? 3.027 -0.793 10.666 1.00 98.69 95 THR A C 1
ATOM 742 O O . THR A 1 95 ? 2.412 -1.469 11.490 1.00 98.69 95 THR A O 1
ATOM 745 N N . ILE A 1 96 ? 4.237 -1.160 10.232 1.00 98.62 96 ILE A N 1
ATOM 746 C CA . ILE A 1 96 ? 4.949 -2.361 10.702 1.00 98.62 96 ILE A CA 1
ATOM 747 C C . ILE A 1 96 ? 5.186 -2.288 12.219 1.00 98.62 96 ILE A C 1
ATOM 749 O O . ILE A 1 96 ? 4.993 -3.279 12.925 1.00 98.62 96 ILE A O 1
ATOM 753 N N . TYR A 1 97 ? 5.541 -1.111 12.748 1.00 98.69 97 TYR A N 1
ATOM 754 C CA . TYR A 1 97 ? 5.655 -0.891 14.191 1.00 98.69 97 TYR A CA 1
ATOM 755 C C . TYR A 1 97 ? 4.348 -1.223 14.924 1.00 98.69 97 TYR A C 1
ATOM 757 O O . TYR A 1 97 ? 4.383 -1.976 15.895 1.00 98.69 97 TYR A O 1
ATOM 765 N N . VAL A 1 98 ? 3.193 -0.742 14.446 1.00 98.81 98 VAL A N 1
ATOM 766 C CA . VAL A 1 98 ? 1.880 -1.071 15.035 1.00 98.81 98 VAL A CA 1
ATOM 767 C C . VAL A 1 98 ? 1.633 -2.576 15.025 1.00 98.81 98 VAL A C 1
ATOM 769 O O . VAL A 1 98 ? 1.278 -3.133 16.061 1.00 98.81 98 VAL A O 1
ATOM 772 N N . ILE A 1 99 ? 1.881 -3.249 13.899 1.00 98.88 99 ILE A N 1
ATOM 773 C CA . ILE A 1 99 ? 1.718 -4.706 13.773 1.00 98.88 99 ILE A CA 1
ATOM 774 C C . ILE A 1 99 ? 2.582 -5.442 14.808 1.00 98.88 99 ILE A C 1
ATOM 776 O O . ILE A 1 99 ? 2.108 -6.352 15.491 1.00 98.88 99 ILE A O 1
ATOM 780 N N . ASN A 1 100 ? 3.835 -5.022 14.984 1.00 98.75 100 ASN A N 1
ATOM 781 C CA . ASN A 1 100 ? 4.730 -5.600 15.984 1.00 98.75 100 ASN A CA 1
ATOM 782 C C . ASN A 1 100 ? 4.234 -5.346 17.415 1.00 98.75 100 ASN A C 1
ATOM 784 O O . ASN A 1 100 ? 4.217 -6.269 18.227 1.00 98.75 100 ASN A O 1
ATOM 788 N N . LYS A 1 101 ? 3.756 -4.134 17.719 1.00 98.81 101 LYS A N 1
ATOM 789 C CA . LYS A 1 101 ? 3.207 -3.799 19.040 1.00 98.81 101 LYS A CA 1
ATOM 790 C C . LYS A 1 101 ? 1.926 -4.565 19.367 1.00 98.81 101 LYS A C 1
ATOM 792 O O . LYS A 1 101 ? 1.758 -4.975 20.510 1.00 98.81 101 LYS A O 1
ATOM 797 N N . VAL A 1 102 ? 1.058 -4.810 18.385 1.00 98.88 102 VAL A N 1
ATOM 798 C CA . VAL A 1 102 ? -0.118 -5.683 18.545 1.00 98.88 102 VAL A CA 1
ATOM 799 C C . VAL A 1 102 ? 0.319 -7.114 18.872 1.00 98.88 102 VAL A C 1
ATOM 801 O O . VAL A 1 102 ? -0.220 -7.727 19.792 1.00 98.88 102 VAL A O 1
ATOM 804 N N . ARG A 1 103 ? 1.351 -7.627 18.187 1.00 98.62 103 ARG A N 1
ATOM 805 C CA . ARG A 1 103 ? 1.923 -8.951 18.480 1.00 98.62 103 ARG A CA 1
ATOM 806 C C . ARG A 1 103 ? 2.462 -9.045 19.909 1.00 98.62 103 ARG A C 1
ATOM 808 O O . ARG A 1 103 ? 2.236 -10.044 20.585 1.00 98.62 103 ARG A O 1
ATOM 815 N N . GLU A 1 104 ? 3.140 -8.004 20.389 1.00 98.56 104 GLU A N 1
ATOM 816 C CA . GLU A 1 104 ? 3.648 -7.930 21.768 1.00 98.56 104 GLU A CA 1
ATOM 817 C C . GLU A 1 104 ? 2.534 -7.951 22.831 1.00 98.56 104 GLU A C 1
ATOM 819 O O . GLU A 1 104 ? 2.789 -8.368 23.959 1.00 98.56 104 GLU A O 1
ATOM 824 N N . GLN A 1 105 ? 1.297 -7.569 22.485 1.00 98.31 105 GLN A N 1
ATOM 825 C CA . GLN A 1 105 ? 0.126 -7.712 23.364 1.00 98.31 105 GLN A CA 1
ATOM 826 C C . GLN A 1 105 ? -0.447 -9.145 23.394 1.00 98.31 105 GLN A C 1
ATOM 828 O O . GLN A 1 105 ? -1.459 -9.393 24.046 1.00 98.31 105 GLN A O 1
ATOM 833 N N . GLY A 1 106 ? 0.186 -10.103 22.708 1.00 98.25 106 GLY A N 1
ATOM 834 C CA . GLY A 1 106 ? -0.238 -11.506 22.681 1.00 98.25 106 GLY A CA 1
ATOM 835 C C . GLY A 1 106 ? -1.336 -11.818 21.661 1.00 98.25 106 GLY A C 1
ATOM 836 O O . GLY A 1 106 ? -1.889 -12.916 21.683 1.00 98.25 106 GLY A O 1
ATOM 837 N N . VAL A 1 107 ? -1.651 -10.886 20.756 1.00 98.56 107 VAL A N 1
ATOM 838 C CA . VAL A 1 107 ? -2.603 -11.104 19.657 1.00 98.56 107 VAL A CA 1
ATOM 839 C C . VAL A 1 107 ? -1.858 -11.662 18.440 1.00 98.56 107 VAL A C 1
ATOM 841 O O . VAL A 1 107 ? -0.842 -11.102 18.027 1.00 98.56 107 VAL A O 1
ATOM 844 N N . SER A 1 108 ? -2.351 -12.756 17.841 1.00 98.25 108 SER A N 1
ATOM 845 C CA . SER A 1 108 ? -1.779 -13.258 16.579 1.00 98.25 108 SER A CA 1
ATOM 846 C C . SER A 1 108 ? -1.953 -12.220 15.467 1.00 98.25 108 SER A C 1
ATOM 848 O O . SER A 1 108 ? -3.040 -11.676 15.269 1.00 98.25 108 SER A O 1
ATOM 850 N N . THR A 1 109 ? -0.875 -11.971 14.726 1.00 98.50 109 THR A N 1
ATOM 851 C CA . THR A 1 109 ? -0.844 -11.038 13.593 1.00 98.50 109 THR A CA 1
ATOM 852 C C . THR A 1 109 ? -0.719 -11.742 12.245 1.00 98.50 109 THR A C 1
ATOM 854 O O . THR A 1 109 ? -0.437 -11.098 11.239 1.00 98.50 109 THR A O 1
ATOM 857 N N . ASP A 1 110 ? -0.993 -13.049 12.185 1.00 97.25 110 ASP A N 1
ATOM 858 C CA . ASP A 1 110 ? -0.916 -13.824 10.938 1.00 97.25 110 ASP A CA 1
ATOM 859 C C . ASP A 1 110 ? -1.889 -13.296 9.870 1.00 97.25 110 ASP A C 1
ATOM 861 O O . ASP A 1 110 ? -1.551 -13.257 8.685 1.00 97.25 110 ASP A O 1
ATOM 865 N N . ASN A 1 111 ? -3.056 -12.807 10.307 1.00 96.56 111 ASN A N 1
ATOM 866 C CA . ASN A 1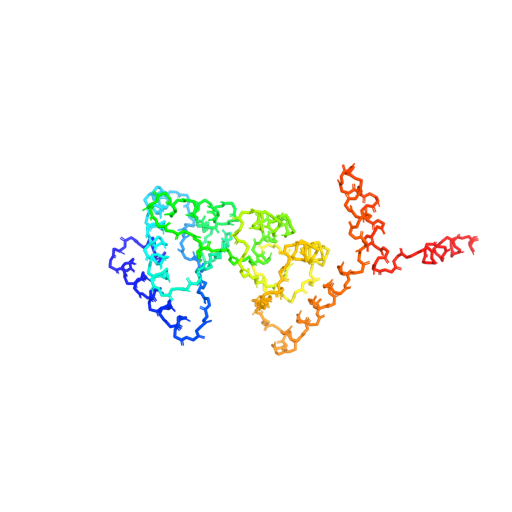 111 ? -4.094 -12.195 9.471 1.00 96.56 111 ASN A CA 1
ATOM 867 C C . ASN A 1 111 ? -4.045 -10.657 9.450 1.00 96.56 111 ASN A C 1
ATOM 869 O O . ASN A 1 111 ? -4.965 -10.032 8.928 1.00 96.56 111 ASN A O 1
ATOM 873 N N . LEU A 1 112 ? -3.005 -10.033 10.012 1.00 98.75 112 LEU A N 1
ATOM 874 C CA . LEU A 1 112 ? -2.829 -8.582 10.002 1.00 98.75 112 LEU A CA 1
ATOM 875 C C . LEU A 1 112 ? -1.774 -8.203 8.960 1.00 98.75 112 LEU A C 1
ATOM 877 O O . LEU A 1 112 ? -0.586 -8.455 9.150 1.00 98.75 112 LEU A O 1
ATOM 881 N N . LYS A 1 113 ? -2.216 -7.622 7.845 1.00 98.69 113 LYS A N 1
ATOM 882 C CA . LYS A 1 113 ? -1.369 -7.231 6.707 1.00 98.69 113 LYS A CA 1
ATOM 883 C C . LYS A 1 113 ? -1.514 -5.735 6.425 1.00 98.69 113 LYS A C 1
ATOM 885 O O . LYS A 1 113 ? -2.253 -5.035 7.113 1.00 98.69 113 LYS A O 1
ATOM 890 N N . VAL A 1 114 ? -0.817 -5.244 5.408 1.00 98.81 114 VAL A N 1
ATOM 891 C CA . VAL A 1 114 ? -0.861 -3.836 4.995 1.00 98.81 114 VAL A CA 1
ATOM 892 C C . VAL A 1 114 ? -1.703 -3.670 3.729 1.00 98.81 114 VAL A C 1
ATOM 894 O O . VAL A 1 114 ? -1.560 -4.448 2.782 1.00 98.81 114 VAL A O 1
ATOM 897 N N . ASN A 1 115 ? -2.585 -2.668 3.712 1.00 98.81 115 ASN A N 1
ATOM 898 C CA . ASN A 1 115 ? -3.082 -2.085 2.468 1.00 98.81 115 ASN A CA 1
ATOM 899 C C . ASN A 1 115 ? -2.089 -0.999 2.045 1.00 98.81 115 ASN A C 1
ATOM 901 O O . ASN A 1 115 ? -1.933 -0.002 2.749 1.00 98.81 115 ASN A O 1
ATOM 905 N N . MET A 1 116 ? -1.363 -1.229 0.954 1.00 98.69 116 MET A N 1
ATOM 906 C CA . MET A 1 116 ? -0.376 -0.273 0.460 1.00 98.69 116 MET A CA 1
ATOM 907 C C . MET A 1 116 ? -1.035 0.618 -0.587 1.00 98.69 116 MET A C 1
ATOM 909 O O . MET A 1 116 ? -1.230 0.196 -1.727 1.00 98.69 116 MET A O 1
ATOM 913 N N . ASP A 1 117 ? -1.378 1.831 -0.179 1.00 98.62 117 ASP A N 1
ATOM 914 C CA . ASP A 1 117 ? -1.816 2.890 -1.084 1.00 98.62 117 ASP A CA 1
ATOM 915 C C . ASP A 1 117 ? -0.617 3.580 -1.735 1.00 98.62 117 ASP A C 1
ATOM 917 O O . ASP A 1 117 ? 0.308 4.000 -1.044 1.00 98.62 117 ASP A O 1
ATOM 921 N N . TRP A 1 118 ? -0.592 3.677 -3.061 1.00 98.50 118 TRP A N 1
ATOM 922 C CA . TRP A 1 118 ? 0.590 4.166 -3.770 1.00 98.50 118 TRP A CA 1
ATOM 923 C C . TRP A 1 118 ? 0.769 5.677 -3.643 1.00 98.50 118 TRP A C 1
ATOM 925 O O . TRP A 1 118 ? 1.903 6.152 -3.522 1.00 98.50 118 TRP A O 1
ATOM 935 N N . GLN A 1 119 ? -0.319 6.439 -3.645 1.00 97.44 119 GLN A N 1
ATOM 936 C CA . GLN A 1 119 ? -0.273 7.884 -3.535 1.00 97.44 119 GLN A CA 1
ATOM 937 C C . GLN A 1 119 ? 0.212 8.314 -2.151 1.00 97.44 119 GLN A C 1
ATOM 939 O O . GLN A 1 119 ? 1.007 9.249 -2.056 1.00 97.44 119 GLN A O 1
ATOM 944 N N . HIS A 1 120 ? -0.131 7.578 -1.095 1.00 98.12 120 HIS A N 1
ATOM 945 C CA . HIS A 1 120 ? 0.365 7.856 0.255 1.00 98.12 120 HIS A CA 1
ATOM 946 C C . HIS A 1 120 ? 1.899 7.758 0.369 1.00 98.12 120 HIS A C 1
ATOM 948 O O . HIS A 1 120 ? 2.516 8.576 1.057 1.00 98.12 120 HIS A O 1
ATOM 954 N N . LEU A 1 121 ? 2.537 6.817 -0.341 1.00 98.00 121 LEU A N 1
ATOM 955 C CA . LEU A 1 121 ? 4.004 6.761 -0.446 1.00 98.00 121 LEU A CA 1
ATOM 956 C C . LEU A 1 121 ? 4.541 7.909 -1.304 1.00 98.00 121 LEU A C 1
ATOM 958 O O . LEU A 1 121 ? 5.516 8.568 -0.938 1.00 98.00 121 LEU A O 1
ATOM 962 N N . ILE A 1 122 ? 3.899 8.169 -2.445 1.00 97.38 122 ILE A N 1
ATOM 963 C CA . ILE A 1 122 ? 4.275 9.250 -3.361 1.00 97.38 122 ILE A CA 1
ATOM 964 C C . ILE A 1 122 ? 4.272 10.607 -2.631 1.00 97.38 122 ILE A C 1
ATOM 966 O O . ILE A 1 122 ? 5.223 11.374 -2.789 1.00 97.38 122 ILE A O 1
ATOM 970 N N . MET A 1 123 ? 3.287 10.861 -1.763 1.00 95.94 123 MET A N 1
ATOM 971 C CA . MET A 1 123 ? 3.204 12.044 -0.894 1.00 95.94 123 MET A CA 1
ATOM 972 C C . MET A 1 123 ? 4.382 12.183 0.077 1.00 95.94 123 MET A C 1
ATOM 974 O O . MET A 1 123 ? 4.757 13.294 0.451 1.00 95.94 123 MET A O 1
ATOM 978 N N . ASN A 1 124 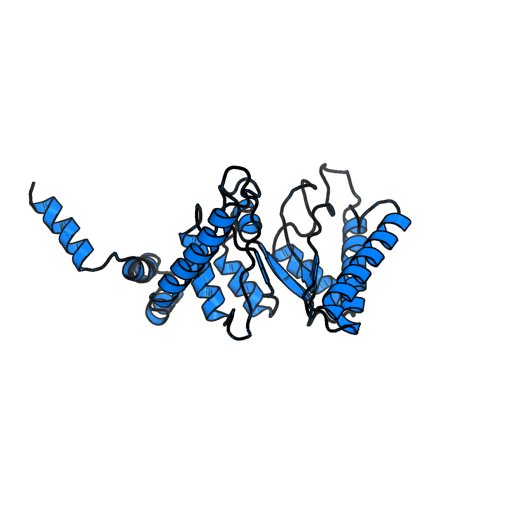? 4.962 11.065 0.512 1.00 95.56 124 ASN A N 1
ATOM 979 C CA . ASN A 1 124 ? 6.141 11.049 1.376 1.00 95.56 124 ASN A CA 1
ATOM 980 C C . ASN A 1 124 ? 7.462 11.097 0.592 1.00 95.56 124 ASN A C 1
ATOM 982 O O . ASN A 1 124 ? 8.530 11.166 1.201 1.00 95.56 124 ASN A O 1
ATOM 986 N N . GLY A 1 125 ? 7.416 11.061 -0.745 1.00 96.00 125 GLY A N 1
ATOM 987 C CA . GLY A 1 125 ? 8.606 10.867 -1.572 1.00 96.00 125 GLY A CA 1
ATOM 988 C C . GLY A 1 125 ? 9.226 9.477 -1.396 1.00 96.00 125 GLY A C 1
ATOM 989 O O . GLY A 1 125 ? 10.425 9.307 -1.617 1.00 96.00 125 GLY A O 1
ATOM 990 N N . GLU A 1 126 ? 8.425 8.500 -0.974 1.00 95.56 126 GLU A N 1
ATOM 991 C CA . GLU A 1 126 ? 8.851 7.134 -0.693 1.00 95.56 126 GLU A CA 1
ATOM 992 C C . GLU A 1 126 ? 8.795 6.249 -1.953 1.00 95.56 126 GLU A C 1
ATOM 994 O O . GLU A 1 126 ? 7.875 6.380 -2.765 1.00 95.56 126 GLU A O 1
ATOM 999 N N . PRO A 1 127 ? 9.773 5.345 -2.152 1.00 95.75 127 PRO A N 1
ATOM 1000 C CA . PRO A 1 127 ? 9.807 4.464 -3.316 1.00 95.75 127 PRO A CA 1
ATOM 1001 C C . PRO A 1 127 ? 8.784 3.326 -3.213 1.00 95.75 127 PRO A C 1
ATOM 1003 O O . PRO A 1 127 ? 8.834 2.508 -2.293 1.00 95.75 127 PRO A O 1
ATOM 1006 N N . LEU A 1 128 ? 7.905 3.213 -4.214 1.00 98.31 128 LEU A N 1
ATOM 1007 C CA . LEU A 1 128 ? 6.839 2.199 -4.233 1.00 98.31 128 LEU A CA 1
ATOM 1008 C C . LEU A 1 128 ? 7.372 0.758 -4.189 1.00 98.31 128 LEU A C 1
ATOM 1010 O O . LEU A 1 128 ? 6.910 -0.072 -3.405 1.00 98.31 128 LEU A O 1
ATOM 1014 N N . ALA A 1 129 ? 8.350 0.461 -5.047 1.00 98.50 129 ALA A N 1
ATOM 1015 C CA . ALA A 1 129 ? 8.888 -0.886 -5.223 1.00 98.50 129 ALA A CA 1
ATOM 1016 C C . ALA A 1 129 ? 9.600 -1.409 -3.966 1.00 98.50 129 ALA A C 1
ATOM 1018 O O . ALA A 1 129 ? 9.434 -2.573 -3.603 1.00 98.50 129 ALA A O 1
ATOM 1019 N N . GLU A 1 130 ? 10.349 -0.544 -3.273 1.00 98.12 130 GLU A N 1
ATOM 1020 C CA . GLU A 1 130 ? 11.066 -0.909 -2.048 1.00 98.12 130 GLU A CA 1
ATOM 1021 C C . GLU A 1 130 ? 10.100 -1.436 -0.989 1.00 98.12 130 GLU A C 1
ATOM 1023 O O . GLU A 1 130 ? 10.303 -2.524 -0.450 1.00 98.12 130 GLU A O 1
ATOM 1028 N N . TYR A 1 131 ? 9.015 -0.707 -0.727 1.00 98.25 131 TYR A N 1
ATOM 1029 C CA . TYR A 1 131 ? 8.072 -1.102 0.308 1.00 98.25 131 TYR A CA 1
ATOM 1030 C C . TYR A 1 131 ? 7.248 -2.331 -0.069 1.00 98.25 131 TYR A C 1
ATOM 1032 O O . TYR A 1 131 ? 6.982 -3.152 0.806 1.00 98.25 131 TYR A O 1
ATOM 1040 N N . ALA A 1 132 ? 6.927 -2.544 -1.348 1.00 98.69 132 ALA A N 1
ATOM 1041 C CA . ALA A 1 132 ? 6.336 -3.810 -1.777 1.00 98.69 132 ALA A CA 1
ATOM 1042 C C . ALA A 1 132 ? 7.267 -5.003 -1.492 1.00 98.69 132 ALA A C 1
ATOM 1044 O O . ALA A 1 132 ? 6.820 -6.015 -0.945 1.00 98.69 132 ALA A O 1
ATOM 1045 N N . ALA A 1 133 ? 8.563 -4.870 -1.795 1.00 98.50 133 ALA A N 1
ATOM 1046 C CA . ALA A 1 133 ? 9.560 -5.903 -1.519 1.00 98.50 133 ALA A CA 1
ATOM 1047 C C . ALA A 1 133 ? 9.755 -6.141 -0.010 1.00 98.50 133 ALA A C 1
ATOM 1049 O O . ALA A 1 133 ? 9.793 -7.291 0.432 1.00 98.50 133 ALA A O 1
ATOM 1050 N N . LEU A 1 134 ? 9.822 -5.073 0.795 1.00 98.44 134 LEU A N 1
ATOM 1051 C CA . LEU A 1 134 ? 9.930 -5.160 2.257 1.00 98.44 134 LEU A CA 1
ATOM 1052 C C . LEU A 1 134 ? 8.700 -5.828 2.879 1.00 98.44 134 LEU A C 1
ATOM 1054 O O . LEU A 1 134 ? 8.832 -6.742 3.690 1.00 98.44 134 LEU A O 1
ATOM 1058 N N . LEU A 1 135 ? 7.496 -5.426 2.472 1.00 98.62 135 LEU A N 1
ATOM 1059 C CA . LEU A 1 135 ? 6.262 -6.045 2.946 1.00 98.62 135 LEU A CA 1
ATOM 1060 C C . LEU A 1 135 ? 6.181 -7.521 2.540 1.00 98.62 135 LEU A C 1
ATOM 1062 O O . LEU A 1 135 ? 5.722 -8.338 3.334 1.00 98.62 135 LEU A O 1
ATOM 1066 N N . ALA A 1 136 ? 6.632 -7.892 1.339 1.00 98.38 136 ALA A N 1
ATOM 1067 C CA . ALA A 1 136 ? 6.686 -9.293 0.926 1.00 98.38 136 ALA A CA 1
ATOM 1068 C C . ALA A 1 136 ? 7.665 -10.100 1.795 1.00 98.38 136 ALA A C 1
ATOM 1070 O O . ALA A 1 136 ? 7.323 -11.191 2.250 1.00 98.38 136 ALA A O 1
ATOM 1071 N N . MET A 1 137 ? 8.849 -9.542 2.074 1.00 97.81 137 MET A N 1
ATOM 1072 C CA . MET A 1 137 ? 9.869 -10.151 2.935 1.00 97.81 137 MET A CA 1
ATOM 1073 C C . MET A 1 137 ? 9.347 -10.420 4.353 1.00 97.81 137 MET A C 1
ATOM 1075 O O . MET A 1 137 ? 9.610 -11.482 4.911 1.00 97.81 137 MET A O 1
ATOM 1079 N N . GLU A 1 138 ? 8.567 -9.492 4.908 1.00 97.69 138 GLU A N 1
ATOM 1080 C CA . GLU A 1 138 ? 7.976 -9.605 6.248 1.00 97.69 138 GLU A CA 1
ATOM 1081 C C . GLU A 1 138 ? 6.664 -10.412 6.272 1.00 97.69 138 GLU A C 1
ATOM 1083 O O . GLU A 1 138 ? 6.033 -10.548 7.321 1.00 97.69 138 GLU A O 1
ATOM 1088 N N . ASN A 1 139 ? 6.217 -10.948 5.127 1.00 96.88 139 ASN A N 1
ATOM 1089 C CA . ASN A 1 139 ? 4.896 -11.564 4.970 1.00 96.88 139 ASN A CA 1
ATOM 1090 C C . ASN A 1 139 ? 3.753 -10.616 5.399 1.00 96.88 139 ASN A C 1
ATOM 1092 O O . ASN A 1 139 ? 2.758 -11.039 5.984 1.00 96.88 139 ASN A O 1
ATOM 1096 N N . LEU A 1 140 ? 3.899 -9.318 5.137 1.00 98.62 140 LEU A N 1
ATOM 1097 C CA . LEU A 1 140 ? 2.933 -8.258 5.444 1.00 98.62 140 LEU A CA 1
ATOM 1098 C C . LEU A 1 140 ? 2.291 -7.644 4.191 1.00 98.62 140 LEU A C 1
ATOM 1100 O O . LEU A 1 140 ? 1.385 -6.822 4.325 1.00 98.62 140 LEU A O 1
ATOM 1104 N N . LEU A 1 141 ? 2.712 -8.050 2.988 1.00 98.50 141 LEU A N 1
ATOM 1105 C CA . LEU A 1 141 ? 2.121 -7.592 1.728 1.00 98.50 141 LEU A CA 1
ATOM 1106 C C . LEU A 1 141 ? 0.658 -8.052 1.634 1.00 98.50 141 LEU A C 1
ATOM 1108 O O . LEU A 1 141 ? 0.378 -9.244 1.516 1.00 98.50 141 LEU A O 1
ATOM 1112 N N . GLY A 1 142 ? -0.276 -7.103 1.727 1.00 98.25 142 GLY A N 1
ATOM 1113 C CA . GLY A 1 142 ? -1.713 -7.366 1.758 1.00 98.25 142 GLY A CA 1
ATOM 1114 C C . GLY A 1 142 ? -2.431 -6.904 0.493 1.00 98.25 142 GLY A C 1
ATOM 1115 O O . GLY A 1 142 ? -2.352 -7.539 -0.555 1.00 98.25 142 GLY A O 1
ATOM 1116 N N . HIS A 1 143 ? -3.220 -5.840 0.598 1.00 98.50 143 HIS A N 1
ATOM 1117 C CA . HIS A 1 143 ? -3.927 -5.259 -0.545 1.00 98.50 143 HIS A CA 1
ATOM 1118 C C . HIS A 1 143 ? -3.150 -4.069 -1.116 1.00 98.50 143 HIS A C 1
ATOM 1120 O O . HIS A 1 143 ? -2.170 -3.621 -0.520 1.00 98.50 143 HIS A O 1
ATOM 1126 N N . GLN A 1 144 ? -3.528 -3.643 -2.315 1.00 98.56 144 GLN A N 1
ATOM 1127 C CA . GLN A 1 144 ? -2.920 -2.528 -3.023 1.00 98.56 144 GLN A CA 1
ATOM 1128 C C . GLN A 1 144 ? -4.038 -1.568 -3.399 1.00 98.56 144 GLN A C 1
ATOM 1130 O O . GLN A 1 144 ? -4.977 -1.994 -4.077 1.00 98.56 144 GLN A O 1
ATOM 1135 N N . HIS A 1 145 ? -3.905 -0.310 -3.000 1.00 98.62 145 HIS A N 1
ATOM 1136 C CA . HIS A 1 145 ? -4.684 0.785 -3.558 1.00 98.62 145 HIS A CA 1
ATOM 1137 C C . HIS A 1 145 ? -3.834 1.467 -4.628 1.00 98.62 145 HIS A C 1
ATOM 1139 O O . HIS A 1 145 ? -2.813 2.098 -4.363 1.00 98.62 145 HIS A O 1
ATOM 1145 N N . GLY A 1 146 ? -4.213 1.206 -5.874 1.00 98.31 146 GLY A N 1
ATOM 1146 C CA . GLY A 1 146 ? -3.548 1.688 -7.062 1.00 98.31 146 GLY A CA 1
ATOM 1147 C C . GLY A 1 146 ? -4.091 3.041 -7.485 1.00 98.31 146 GLY A C 1
ATOM 1148 O O . GLY A 1 146 ? -5.235 3.147 -7.926 1.00 98.31 146 GLY A O 1
ATOM 1149 N N . ASN A 1 147 ? -3.220 4.037 -7.443 1.00 98.12 147 ASN A N 1
ATOM 1150 C CA . ASN A 1 147 ? -3.465 5.410 -7.868 1.00 98.12 147 ASN A CA 1
ATOM 1151 C C . ASN A 1 147 ? -2.134 6.091 -8.240 1.00 98.12 147 ASN A C 1
ATOM 1153 O O . ASN A 1 147 ? -1.092 5.447 -8.409 1.00 98.12 147 ASN A O 1
ATOM 1157 N N . SER A 1 148 ? -2.187 7.387 -8.520 1.00 96.94 148 SER A N 1
ATOM 1158 C CA . SER A 1 148 ? -1.039 8.248 -8.802 1.00 96.94 148 SER A CA 1
ATOM 1159 C C . SER A 1 148 ? -1.418 9.695 -8.486 1.00 96.94 148 SER A C 1
ATOM 1161 O O . SER A 1 148 ? -2.578 10.020 -8.266 1.00 96.94 148 SER A O 1
ATOM 1163 N N . GLY A 1 149 ? -0.449 10.603 -8.567 1.00 94.25 149 GLY A N 1
ATOM 1164 C CA . GLY A 1 149 ? -0.706 12.024 -8.383 1.00 94.25 149 GLY A CA 1
ATOM 1165 C C . GLY A 1 149 ? 0.548 12.864 -8.548 1.00 94.25 149 GLY A C 1
ATOM 1166 O O . GLY A 1 149 ? 1.571 12.378 -9.018 1.00 94.25 149 GLY A O 1
ATOM 1167 N N . TRP A 1 150 ? 0.476 14.137 -8.193 1.00 94.06 150 TRP A N 1
ATOM 1168 C CA . TRP A 1 150 ? 1.593 15.081 -8.255 1.00 94.06 150 TRP A CA 1
ATOM 1169 C C . TRP A 1 150 ? 2.509 15.008 -7.028 1.00 94.06 150 TRP A C 1
ATOM 1171 O O . TRP A 1 150 ? 3.600 15.573 -7.055 1.00 94.06 150 TRP A O 1
ATOM 1181 N N . GLY A 1 151 ? 2.075 14.305 -5.978 1.00 90.38 151 GLY A N 1
ATOM 1182 C CA . GLY A 1 151 ? 2.901 13.890 -4.843 1.00 90.38 151 GLY A CA 1
ATOM 1183 C C . GLY A 1 151 ? 3.063 14.897 -3.717 1.00 90.38 151 GLY A C 1
ATOM 1184 O O . GLY A 1 151 ? 3.892 14.695 -2.843 1.00 90.38 151 GLY A O 1
ATOM 1185 N N . ASN A 1 152 ? 2.255 15.956 -3.694 1.00 91.12 152 ASN A N 1
ATOM 1186 C CA . ASN A 1 152 ? 2.181 16.868 -2.544 1.00 91.12 152 ASN A CA 1
ATOM 1187 C C . ASN A 1 152 ? 0.912 16.670 -1.703 1.00 91.12 152 ASN A C 1
ATOM 1189 O O . ASN A 1 152 ? 0.796 17.238 -0.619 1.00 91.12 152 ASN A O 1
ATOM 1193 N N . PHE A 1 153 ? -0.051 15.921 -2.229 1.00 93.19 153 PHE A N 1
ATOM 1194 C CA . PHE A 1 153 ? -1.358 15.683 -1.641 1.00 93.19 153 PHE A CA 1
ATOM 1195 C C . PHE A 1 153 ? -1.859 14.312 -2.092 1.00 93.19 153 PHE A C 1
ATOM 1197 O O . PHE A 1 153 ? -1.279 13.727 -3.007 1.00 93.19 153 PHE A O 1
ATOM 1204 N N . ASP A 1 154 ? -2.909 13.806 -1.460 1.00 95.88 154 ASP A N 1
ATOM 1205 C CA . ASP A 1 154 ? -3.558 12.582 -1.898 1.00 95.88 154 ASP A CA 1
ATOM 1206 C C . ASP A 1 154 ? -4.465 12.886 -3.093 1.00 95.88 154 ASP A C 1
ATOM 1208 O O . ASP A 1 154 ? -5.626 13.252 -2.951 1.00 95.88 154 ASP A O 1
ATOM 1212 N N . ASP A 1 155 ? -3.866 12.934 -4.286 1.00 94.06 155 ASP A N 1
ATOM 1213 C CA . ASP A 1 155 ? -4.561 13.416 -5.481 1.00 94.06 155 ASP A CA 1
ATOM 1214 C C . ASP A 1 155 ? -5.569 12.399 -6.042 1.00 94.06 155 ASP A C 1
ATOM 1216 O O . ASP A 1 155 ? -6.410 12.788 -6.849 1.00 94.06 155 ASP A O 1
ATOM 1220 N N . ASP A 1 156 ? -5.434 11.113 -5.696 1.00 96.06 156 ASP A N 1
ATOM 1221 C CA . ASP A 1 156 ? -6.303 10.023 -6.156 1.00 96.06 156 ASP A CA 1
ATOM 1222 C C . ASP A 1 156 ? -6.513 9.958 -7.686 1.00 96.06 156 ASP A C 1
ATOM 1224 O O . ASP A 1 156 ? -7.591 9.620 -8.194 1.00 96.06 156 ASP A O 1
ATOM 1228 N N . ASN A 1 157 ? -5.465 10.286 -8.454 1.00 96.75 157 ASN A N 1
ATOM 1229 C CA . ASN A 1 157 ? -5.500 10.260 -9.915 1.00 96.75 157 ASN A CA 1
ATOM 1230 C C . ASN A 1 157 ? -5.256 8.853 -10.474 1.00 96.75 157 ASN A C 1
ATOM 1232 O O . ASN A 1 157 ? -4.744 7.948 -9.814 1.00 96.75 157 ASN A O 1
ATOM 1236 N N . MET A 1 158 ? -5.563 8.694 -11.766 1.00 97.44 158 MET A N 1
ATOM 1237 C CA . MET A 1 158 ? -5.390 7.438 -12.499 1.00 97.44 158 MET A CA 1
ATOM 1238 C C . MET A 1 158 ? -3.991 6.823 -12.340 1.00 97.44 158 MET A C 1
ATOM 1240 O O . MET A 1 158 ? -2.968 7.508 -12.422 1.00 97.44 158 MET A O 1
ATOM 1244 N N . VAL A 1 159 ? -3.956 5.497 -12.199 1.00 97.62 159 VAL A N 1
ATOM 1245 C CA . VAL A 1 159 ? -2.738 4.702 -11.986 1.00 97.62 159 VAL A CA 1
ATOM 1246 C C . VAL A 1 159 ? -1.638 5.022 -12.989 1.00 97.62 159 VAL A C 1
ATOM 1248 O O . VAL A 1 159 ? -1.855 4.994 -14.196 1.00 97.62 159 VAL A O 1
ATOM 1251 N N . GLY A 1 160 ? -0.423 5.261 -12.489 1.00 95.88 160 GLY A N 1
ATOM 1252 C CA . GLY A 1 160 ? 0.772 5.456 -13.308 1.00 95.88 160 GLY A CA 1
ATOM 1253 C C . GLY A 1 160 ? 0.764 6.721 -14.173 1.00 95.88 160 GLY A C 1
ATOM 1254 O O . GLY A 1 160 ? 1.570 6.800 -15.100 1.00 95.88 160 GLY A O 1
ATOM 1255 N N . ALA A 1 161 ? -0.131 7.685 -13.922 1.00 94.56 161 ALA A N 1
ATOM 1256 C CA . ALA A 1 161 ? -0.220 8.924 -14.696 1.00 94.56 161 ALA A CA 1
ATOM 1257 C C . ALA A 1 161 ? 1.028 9.810 -14.536 1.00 94.56 161 ALA A C 1
ATOM 1259 O O . ALA A 1 161 ? 1.638 10.203 -15.529 1.00 94.56 161 ALA A O 1
ATOM 1260 N N . SER A 1 162 ? 1.436 10.075 -13.295 1.00 94.56 162 SER A N 1
ATOM 1261 C CA . SER A 1 162 ? 2.582 10.945 -12.987 1.00 94.56 162 SER A CA 1
ATOM 1262 C C . SER A 1 162 ? 3.827 10.152 -12.580 1.00 94.56 162 SER A C 1
ATOM 1264 O O . SER A 1 162 ? 4.947 10.564 -12.875 1.00 94.56 162 SER A O 1
ATOM 1266 N N . TYR A 1 163 ? 3.645 8.985 -11.953 1.00 96.31 163 TYR A N 1
ATOM 1267 C CA . TYR A 1 163 ? 4.727 8.162 -11.394 1.00 96.31 163 TYR A CA 1
ATOM 1268 C C . TYR A 1 163 ? 4.950 6.845 -12.160 1.00 96.31 163 TYR A C 1
ATOM 1270 O O . TYR A 1 163 ? 5.306 5.827 -11.572 1.00 96.31 163 TYR A O 1
ATOM 1278 N N . PHE A 1 164 ? 4.813 6.863 -13.494 1.00 97.62 164 PHE A N 1
ATOM 1279 C CA . PHE A 1 164 ? 4.910 5.668 -14.352 1.00 97.62 164 PHE A CA 1
ATOM 1280 C C . PHE A 1 164 ? 6.127 4.775 -14.059 1.00 97.62 164 PHE A C 1
ATOM 1282 O O . PHE A 1 164 ? 5.982 3.564 -13.925 1.00 97.62 164 PHE A O 1
ATOM 1289 N N . MET A 1 165 ? 7.330 5.354 -13.950 1.00 97.94 165 MET A N 1
ATOM 1290 C CA . MET A 1 165 ? 8.550 4.566 -13.727 1.00 97.94 165 MET A CA 1
ATOM 1291 C C . MET A 1 165 ? 8.567 3.883 -12.356 1.00 97.94 165 MET A C 1
ATOM 1293 O O . MET A 1 165 ? 9.042 2.756 -12.264 1.00 97.94 165 MET A O 1
ATOM 1297 N N . GLN A 1 166 ? 8.022 4.526 -11.317 1.00 98.06 166 GLN A N 1
ATOM 1298 C CA . GLN A 1 166 ? 7.885 3.898 -10.001 1.00 98.06 166 GLN A CA 1
ATOM 1299 C C . GLN A 1 166 ? 6.814 2.806 -10.010 1.00 98.06 166 GLN A C 1
ATOM 1301 O O . GLN A 1 166 ? 7.029 1.746 -9.436 1.00 98.06 166 GLN A O 1
ATOM 1306 N N . THR A 1 167 ? 5.691 3.019 -10.701 1.00 98.56 167 THR A N 1
ATOM 1307 C CA . THR A 1 167 ? 4.650 1.991 -10.860 1.00 98.56 167 THR A CA 1
ATOM 1308 C C . THR A 1 167 ? 5.161 0.786 -11.659 1.00 98.56 167 THR A C 1
ATOM 1310 O O . THR A 1 167 ? 4.807 -0.350 -11.356 1.00 98.56 167 THR A O 1
ATOM 1313 N N . LEU A 1 168 ? 6.025 1.004 -12.658 1.00 98.75 168 LEU A N 1
ATOM 1314 C CA . LEU A 1 168 ? 6.674 -0.073 -13.408 1.00 98.75 168 LEU A CA 1
ATOM 1315 C C . LEU A 1 168 ? 7.654 -0.872 -12.539 1.00 98.75 168 LEU A C 1
ATOM 1317 O O . LEU A 1 168 ? 7.660 -2.098 -12.611 1.00 98.75 168 LEU A O 1
ATOM 1321 N N . ASP A 1 169 ? 8.455 -0.196 -11.715 1.00 98.69 169 ASP A N 1
ATOM 1322 C CA . ASP A 1 169 ? 9.353 -0.852 -10.756 1.00 98.69 169 ASP A CA 1
ATOM 1323 C C . ASP A 1 169 ? 8.555 -1.642 -9.700 1.00 98.69 169 ASP A C 1
ATOM 1325 O O . ASP A 1 169 ? 8.846 -2.802 -9.417 1.00 98.69 169 ASP A O 1
ATOM 1329 N N . LEU A 1 170 ? 7.451 -1.067 -9.209 1.00 98.81 170 LEU A N 1
ATOM 1330 C CA . LEU A 1 170 ? 6.508 -1.738 -8.315 1.00 98.81 170 LEU A CA 1
ATOM 1331 C C . LEU A 1 170 ? 5.926 -3.009 -8.942 1.00 98.81 170 LEU A C 1
ATOM 1333 O O . LEU A 1 170 ? 5.863 -4.044 -8.280 1.00 98.81 170 LEU A O 1
ATOM 1337 N N . ALA A 1 171 ? 5.525 -2.962 -10.214 1.00 98.75 171 ALA A N 1
ATOM 1338 C CA . ALA A 1 171 ? 5.013 -4.137 -10.913 1.00 98.75 171 ALA A CA 1
ATOM 1339 C C . ALA A 1 171 ? 6.047 -5.276 -10.951 1.00 98.75 171 ALA A C 1
ATOM 1341 O O . ALA A 1 171 ? 5.680 -6.438 -10.786 1.00 98.75 171 ALA A O 1
ATOM 1342 N N . ILE A 1 172 ? 7.344 -4.973 -11.092 1.00 98.69 172 ILE A N 1
ATOM 1343 C CA . ILE A 1 172 ? 8.405 -5.989 -11.005 1.00 98.69 172 ILE A CA 1
ATOM 1344 C C . ILE A 1 172 ? 8.411 -6.642 -9.617 1.00 98.69 172 ILE A C 1
ATOM 1346 O O . ILE A 1 172 ? 8.419 -7.872 -9.533 1.00 98.69 172 ILE A O 1
ATOM 1350 N N . GLU A 1 173 ? 8.375 -5.860 -8.538 1.00 98.69 173 GLU A N 1
ATOM 1351 C CA . GLU A 1 173 ? 8.404 -6.403 -7.173 1.00 98.69 173 GLU A CA 1
ATOM 1352 C C . GLU A 1 173 ? 7.130 -7.172 -6.806 1.00 98.69 173 GLU A C 1
ATOM 1354 O O . GLU A 1 173 ? 7.219 -8.257 -6.232 1.00 98.69 173 GLU A O 1
ATOM 1359 N N . LEU A 1 174 ? 5.949 -6.711 -7.230 1.00 98.69 174 LEU A N 1
ATOM 1360 C CA . LEU A 1 174 ? 4.704 -7.467 -7.064 1.00 98.69 174 LEU A CA 1
ATOM 1361 C C . LEU A 1 174 ? 4.763 -8.817 -7.798 1.00 98.69 174 LEU A C 1
ATOM 1363 O O . LEU A 1 174 ? 4.383 -9.844 -7.232 1.00 98.69 174 LEU A O 1
ATOM 1367 N N . ARG A 1 175 ? 5.320 -8.861 -9.017 1.00 97.94 175 ARG A N 1
ATOM 1368 C CA . ARG A 1 175 ? 5.544 -10.125 -9.744 1.00 97.94 175 ARG A CA 1
ATOM 1369 C C . ARG A 1 175 ? 6.547 -11.030 -9.033 1.00 97.94 175 ARG A C 1
ATOM 1371 O O . ARG A 1 175 ? 6.322 -12.237 -8.960 1.00 97.94 175 ARG A O 1
ATOM 1378 N N . ARG A 1 176 ? 7.639 -10.471 -8.498 1.00 97.88 176 ARG A N 1
ATOM 1379 C CA . ARG A 1 176 ? 8.648 -11.213 -7.717 1.00 97.88 176 ARG A CA 1
ATOM 1380 C C . ARG A 1 176 ? 8.055 -11.793 -6.432 1.00 97.88 176 ARG A C 1
ATOM 1382 O O . ARG A 1 176 ? 8.414 -12.908 -6.065 1.00 97.88 176 ARG A O 1
ATOM 1389 N N . ALA A 1 177 ? 7.124 -11.078 -5.804 1.00 98.06 177 ALA A N 1
ATOM 1390 C CA . ALA A 1 177 ? 6.369 -11.530 -4.640 1.00 98.06 177 ALA A CA 1
ATOM 1391 C C . ALA A 1 177 ? 5.258 -12.546 -4.979 1.00 98.06 177 ALA A C 1
ATOM 1393 O O . ALA A 1 177 ? 4.627 -13.083 -4.073 1.00 98.06 177 ALA A O 1
ATOM 1394 N N . GLY A 1 178 ? 4.999 -12.816 -6.264 1.00 97.94 178 GLY A N 1
ATOM 1395 C CA . GLY A 1 178 ? 3.911 -13.696 -6.696 1.00 97.94 178 GLY A CA 1
ATOM 1396 C C . GLY A 1 178 ? 2.516 -13.098 -6.495 1.00 97.94 178 GLY A C 1
ATOM 1397 O O . GLY A 1 178 ? 1.534 -13.839 -6.466 1.00 97.94 178 GLY A O 1
ATOM 1398 N N . TYR A 1 179 ? 2.409 -11.773 -6.367 1.00 98.06 179 TYR A N 1
ATOM 1399 C CA . TYR A 1 179 ? 1.135 -11.089 -6.174 1.00 98.06 179 TYR A CA 1
ATOM 1400 C C . TYR A 1 179 ? 0.177 -11.369 -7.339 1.00 98.06 179 TYR A C 1
ATOM 1402 O O . TYR A 1 179 ? 0.542 -11.220 -8.505 1.00 98.06 179 TYR A O 1
ATOM 1410 N N . GLY A 1 180 ? -1.050 -11.784 -7.024 1.00 96.12 180 GLY A N 1
ATOM 1411 C CA . GLY A 1 180 ? -2.084 -12.141 -7.995 1.00 96.12 180 GLY A CA 1
ATOM 1412 C C . GLY A 1 180 ? -2.158 -13.636 -8.310 1.00 96.12 180 GLY A C 1
ATOM 1413 O O . GLY A 1 180 ? -3.166 -14.089 -8.856 1.00 96.12 180 GLY A O 1
ATOM 1414 N N . GLN A 1 181 ? -1.150 -14.435 -7.935 1.00 96.31 181 GLN A N 1
ATOM 1415 C CA . GLN A 1 181 ? -1.159 -15.886 -8.172 1.00 96.31 181 GLN A CA 1
ATOM 1416 C C . GLN A 1 181 ? -2.225 -16.619 -7.347 1.00 96.31 181 GLN A C 1
ATOM 1418 O O . GLN A 1 181 ? -2.684 -17.680 -7.770 1.00 96.31 181 GLN A O 1
ATOM 1423 N N . ASN A 1 182 ? -2.667 -16.044 -6.224 1.00 94.06 182 ASN A N 1
ATOM 1424 C CA . ASN A 1 182 ? -3.720 -16.608 -5.376 1.00 94.06 182 ASN A CA 1
ATOM 1425 C C . ASN A 1 182 ? -5.030 -15.813 -5.486 1.00 94.06 182 ASN A C 1
ATOM 1427 O O . ASN A 1 182 ? -5.879 -15.868 -4.596 1.00 94.06 182 ASN A O 1
ATOM 1431 N N . GLY A 1 183 ? -5.209 -15.074 -6.586 1.00 92.94 183 GLY A N 1
ATOM 1432 C CA . GLY A 1 183 ? -6.411 -14.287 -6.849 1.00 92.94 183 GLY A CA 1
ATOM 1433 C C . GLY A 1 183 ? -6.403 -12.892 -6.225 1.00 92.94 183 GLY A C 1
ATOM 1434 O O . GLY A 1 183 ? -7.442 -12.228 -6.234 1.00 92.94 183 GLY A O 1
ATOM 1435 N N . GLU A 1 184 ? -5.263 -12.428 -5.704 1.00 95.81 184 GLU A N 1
ATOM 1436 C CA . GLU A 1 184 ? -5.097 -11.035 -5.302 1.00 95.81 184 GLU A CA 1
ATOM 1437 C C . GLU A 1 184 ? -5.313 -10.095 -6.497 1.00 95.81 184 GLU A C 1
ATOM 1439 O O . GLU A 1 184 ? -5.020 -10.420 -7.648 1.00 95.81 184 GLU A O 1
ATOM 1444 N N . ARG A 1 185 ? -5.853 -8.909 -6.223 1.00 95.06 185 ARG A N 1
ATOM 1445 C CA . ARG A 1 185 ? -6.107 -7.873 -7.225 1.00 95.06 185 ARG A CA 1
ATOM 1446 C C . ARG A 1 185 ? -5.688 -6.529 -6.664 1.00 95.06 185 ARG A C 1
ATOM 1448 O O . ARG A 1 185 ? -5.824 -6.302 -5.462 1.00 95.06 185 ARG A O 1
ATOM 1455 N N . VAL A 1 186 ? -5.229 -5.652 -7.547 1.00 97.62 186 VAL A N 1
ATOM 1456 C CA . VAL A 1 186 ? -5.085 -4.228 -7.241 1.00 97.62 186 VAL A CA 1
ATOM 1457 C C . VAL A 1 186 ? -6.487 -3.620 -7.182 1.00 97.62 186 VAL A C 1
ATOM 1459 O O . VAL A 1 186 ? -7.274 -3.795 -8.115 1.00 97.62 186 VAL A O 1
ATOM 1462 N N . GLY A 1 187 ? -6.819 -2.979 -6.064 1.00 97.44 187 GLY A N 1
ATOM 1463 C CA . GLY A 1 187 ? -7.975 -2.093 -5.956 1.00 97.44 187 GLY A CA 1
ATOM 1464 C C . GLY A 1 187 ? -7.583 -0.715 -6.471 1.00 97.44 187 GLY A C 1
ATOM 1465 O O . GLY A 1 187 ? -6.426 -0.336 -6.351 1.00 97.44 187 GLY A O 1
ATOM 1466 N N . PHE A 1 188 ? -8.505 0.023 -7.082 1.00 97.69 188 PHE A N 1
ATOM 1467 C CA . PHE A 1 188 ? -8.233 1.382 -7.553 1.00 97.69 188 PHE A CA 1
ATOM 1468 C C . PHE A 1 188 ? -8.941 2.363 -6.625 1.00 97.69 188 PHE A C 1
ATOM 1470 O O . PHE A 1 188 ? -10.170 2.442 -6.669 1.00 97.69 188 PHE A O 1
ATOM 1477 N N . ASP A 1 189 ? -8.169 3.055 -5.789 1.00 97.56 189 ASP A N 1
ATOM 1478 C CA . ASP A 1 189 ? -8.668 4.088 -4.880 1.00 97.56 189 ASP A CA 1
ATOM 1479 C C . ASP A 1 189 ? -8.496 5.444 -5.555 1.00 97.56 189 ASP A C 1
ATOM 1481 O O . ASP A 1 189 ? -7.377 5.905 -5.762 1.00 97.56 189 ASP A O 1
ATOM 1485 N N . LEU A 1 190 ? -9.596 5.973 -6.085 1.00 96.69 190 LEU A N 1
ATOM 1486 C CA . LEU A 1 190 ? -9.592 7.087 -7.025 1.00 96.69 190 LEU A CA 1
ATOM 1487 C C . LEU A 1 190 ? -10.740 8.041 -6.713 1.00 96.69 190 LEU A C 1
ATOM 1489 O O . LEU A 1 190 ? -11.873 7.609 -6.486 1.00 96.69 190 LEU A O 1
ATOM 1493 N N . PHE A 1 191 ? -10.486 9.334 -6.890 1.00 96.31 191 PHE A N 1
ATOM 1494 C CA . PHE A 1 191 ? -11.497 10.380 -6.852 1.00 96.31 191 PHE A CA 1
ATOM 1495 C C . PHE A 1 191 ? -11.460 11.185 -8.159 1.00 96.31 191 PHE A C 1
ATOM 1497 O O . PHE A 1 191 ? -10.900 12.279 -8.213 1.00 96.31 191 PHE A O 1
ATOM 1504 N N . PRO A 1 192 ? -12.075 10.669 -9.243 1.00 94.94 192 PRO A N 1
ATOM 1505 C CA . PRO A 1 192 ? -12.186 11.377 -10.519 1.00 94.94 192 PRO A CA 1
ATOM 1506 C C . PRO A 1 192 ? -13.162 12.561 -10.407 1.00 94.94 192 PRO A C 1
ATOM 1508 O O . PRO A 1 192 ? -14.324 12.478 -10.811 1.00 94.94 192 PRO A O 1
ATOM 1511 N N . TYR A 1 193 ? -12.708 13.660 -9.798 1.00 93.38 193 TYR A N 1
ATOM 1512 C CA . TYR A 1 193 ? -13.514 14.857 -9.546 1.00 93.38 193 TYR A CA 1
ATOM 1513 C C . TYR A 1 193 ? -13.860 15.617 -10.830 1.00 93.38 193 TYR A C 1
ATOM 1515 O O . TYR A 1 193 ? -14.923 16.239 -10.906 1.00 93.38 193 TYR A O 1
ATOM 1523 N N . THR A 1 194 ? -12.965 15.599 -11.822 1.00 95.94 194 THR A N 1
ATOM 1524 C CA . THR A 1 194 ? -13.089 16.384 -13.063 1.00 95.94 194 THR A CA 1
ATOM 1525 C C . THR A 1 194 ? -13.207 15.531 -14.325 1.00 95.94 194 THR A C 1
ATOM 1527 O O . THR A 1 194 ? -13.365 16.068 -15.423 1.00 95.94 194 THR A O 1
ATOM 1530 N N . GLU A 1 195 ? -13.180 14.209 -14.177 1.00 97.12 195 GLU A N 1
ATOM 1531 C CA . GLU A 1 195 ? -13.234 13.225 -15.254 1.00 97.12 195 GLU A CA 1
ATOM 1532 C C . GLU A 1 195 ? -14.601 12.527 -15.305 1.00 97.12 195 GLU A C 1
ATOM 1534 O O . GLU A 1 195 ? -15.408 12.584 -14.378 1.00 97.12 195 GLU A O 1
ATOM 1539 N N . GLU A 1 196 ? -14.860 11.807 -16.398 1.00 98.06 196 GLU A N 1
ATOM 1540 C CA . GLU A 1 196 ? -15.932 10.812 -16.398 1.00 98.06 196 GLU A CA 1
ATOM 1541 C C . GLU A 1 196 ? -15.472 9.600 -15.569 1.00 98.06 196 GLU A C 1
ATOM 1543 O O . GLU A 1 196 ? -14.428 9.002 -15.840 1.00 98.06 196 GLU A O 1
ATOM 1548 N N . GLN A 1 197 ? -16.236 9.271 -14.526 1.00 97.25 197 GLN A N 1
ATOM 1549 C CA . GLN A 1 197 ? -15.798 8.381 -13.451 1.00 97.25 197 GLN A CA 1
ATOM 1550 C C . GLN A 1 197 ? -15.578 6.941 -13.931 1.00 97.25 197 GLN A C 1
ATOM 1552 O O . GLN A 1 197 ? -14.607 6.290 -13.538 1.00 97.25 197 GLN A O 1
ATOM 1557 N N . ILE A 1 198 ? -16.452 6.436 -14.806 1.00 97.50 198 ILE A N 1
ATOM 1558 C CA . ILE A 1 198 ? -16.358 5.066 -15.320 1.00 97.50 198 ILE A CA 1
ATOM 1559 C C . ILE A 1 198 ? -15.139 4.921 -16.241 1.00 97.50 198 ILE A C 1
ATOM 1561 O O . ILE A 1 198 ? -14.402 3.936 -16.155 1.00 97.50 198 ILE A O 1
ATOM 1565 N N . GLU A 1 199 ? -14.901 5.892 -17.116 1.00 98.25 199 GLU A N 1
ATOM 1566 C CA . GLU A 1 199 ? -13.776 5.923 -18.039 1.00 98.25 199 GLU A CA 1
ATOM 1567 C C . GLU A 1 199 ? -12.450 6.126 -17.300 1.00 98.25 199 GLU A C 1
ATOM 1569 O O . GLU A 1 199 ? -11.459 5.508 -17.692 1.00 98.25 199 GLU A O 1
ATOM 1574 N N . ALA A 1 200 ? -12.422 6.892 -16.203 1.00 97.94 200 ALA A N 1
ATOM 1575 C CA . ALA A 1 200 ? -11.244 7.008 -15.341 1.00 97.94 200 ALA A CA 1
ATOM 1576 C C . ALA A 1 200 ? -10.852 5.649 -14.735 1.00 97.94 200 ALA A C 1
ATOM 1578 O O . ALA A 1 200 ? -9.699 5.227 -14.843 1.00 97.94 200 ALA A O 1
ATOM 1579 N N . ILE A 1 201 ? -11.820 4.902 -14.192 1.00 97.38 201 ILE A N 1
ATOM 1580 C CA . ILE A 1 201 ? -11.575 3.560 -13.641 1.00 97.38 201 ILE A CA 1
ATOM 1581 C C . ILE A 1 201 ? -11.130 2.587 -14.743 1.00 97.38 201 ILE A C 1
ATOM 1583 O O . ILE A 1 201 ? -10.124 1.892 -14.586 1.00 97.38 201 ILE A O 1
ATOM 1587 N N . LYS A 1 202 ? -11.824 2.548 -15.893 1.00 98.19 202 LYS A N 1
ATOM 1588 C CA . LYS A 1 202 ? -11.424 1.698 -17.033 1.00 98.19 202 LYS A CA 1
ATOM 1589 C C . LYS A 1 202 ? -10.011 2.017 -17.507 1.00 98.19 202 LYS A C 1
ATOM 1591 O O . LYS A 1 202 ? -9.243 1.105 -17.810 1.00 98.19 202 LYS A O 1
ATOM 1596 N N . ARG A 1 203 ? -9.662 3.304 -17.580 1.00 98.00 203 ARG A N 1
ATOM 1597 C CA . ARG A 1 203 ? -8.328 3.743 -17.980 1.00 98.00 203 ARG A CA 1
ATOM 1598 C C . ARG A 1 203 ? -7.271 3.261 -16.992 1.00 98.00 203 ARG A C 1
ATOM 1600 O O . ARG A 1 203 ? -6.275 2.715 -17.458 1.00 98.00 203 ARG A O 1
ATOM 1607 N N . SER A 1 204 ? -7.508 3.383 -15.685 1.00 98.19 204 SER A N 1
ATOM 1608 C CA . SER A 1 204 ? -6.608 2.865 -14.644 1.00 98.19 204 SER A CA 1
ATOM 1609 C C . SER A 1 204 ? -6.401 1.353 -14.752 1.00 98.19 204 SER A C 1
ATOM 1611 O O . SER A 1 204 ? -5.259 0.901 -14.687 1.00 98.19 204 SER A O 1
ATOM 1613 N N . ILE A 1 205 ? -7.462 0.582 -15.030 1.00 98.19 205 ILE A N 1
ATOM 1614 C CA . ILE A 1 205 ? -7.354 -0.863 -15.298 1.00 98.19 205 ILE A CA 1
ATOM 1615 C C . ILE A 1 205 ? -6.432 -1.111 -16.495 1.00 98.19 205 ILE A C 1
ATOM 1617 O O . ILE A 1 205 ? -5.433 -1.813 -16.372 1.00 98.19 205 ILE A O 1
ATOM 1621 N N . TYR A 1 206 ? -6.723 -0.514 -17.655 1.00 98.31 206 TYR A N 1
ATOM 1622 C CA . TYR A 1 206 ? -5.914 -0.736 -18.858 1.00 98.31 206 TYR A CA 1
ATOM 1623 C C . TYR A 1 206 ? -4.465 -0.277 -18.696 1.00 98.31 206 TYR A C 1
ATOM 1625 O O . TYR A 1 206 ? -3.559 -0.885 -19.264 1.00 98.31 206 TYR A O 1
ATOM 1633 N N . GLN A 1 207 ? -4.239 0.796 -17.943 1.00 97.94 207 GLN A N 1
ATOM 1634 C CA . GLN A 1 207 ? -2.909 1.327 -17.691 1.00 97.94 207 GLN A CA 1
ATOM 1635 C C . GLN A 1 207 ? -2.109 0.418 -16.760 1.00 97.94 207 GLN A C 1
ATOM 1637 O O . GLN A 1 207 ? -0.948 0.145 -17.059 1.00 97.94 207 GLN A O 1
ATOM 1642 N N . TRP A 1 208 ? -2.728 -0.112 -15.703 1.00 98.50 208 TRP A N 1
ATOM 1643 C CA . TRP A 1 208 ? -2.108 -1.123 -14.849 1.00 98.50 208 TRP A CA 1
ATOM 1644 C C . TRP A 1 208 ? -1.743 -2.386 -15.636 1.00 98.50 208 TRP A C 1
ATOM 1646 O O . TRP A 1 208 ? -0.585 -2.796 -15.626 1.00 98.50 208 TRP A O 1
ATOM 1656 N N . GLU A 1 209 ? -2.687 -2.942 -16.400 1.00 98.06 209 GLU A N 1
ATOM 1657 C CA . GLU A 1 209 ? -2.449 -4.125 -17.242 1.00 98.06 209 GLU A CA 1
ATOM 1658 C C . GLU A 1 209 ? -1.334 -3.876 -18.272 1.00 98.06 209 GLU A C 1
ATOM 1660 O O . GLU A 1 209 ? -0.491 -4.738 -18.530 1.00 98.06 209 GLU A O 1
ATOM 1665 N N . PHE A 1 210 ? -1.273 -2.671 -18.851 1.00 98.50 210 PHE A N 1
ATOM 1666 C CA . PHE A 1 210 ? -0.184 -2.292 -19.746 1.00 98.50 210 PHE A CA 1
ATOM 1667 C C . PHE A 1 210 ? 1.163 -2.249 -19.016 1.00 98.50 210 PHE A C 1
ATOM 1669 O O . PHE A 1 210 ? 2.129 -2.826 -19.519 1.00 98.50 210 PHE A O 1
ATOM 1676 N N . ILE A 1 211 ? 1.233 -1.605 -17.848 1.00 98.69 211 ILE A N 1
ATOM 1677 C CA . ILE A 1 211 ? 2.455 -1.505 -17.040 1.00 98.69 211 ILE A CA 1
ATOM 1678 C C . ILE A 1 211 ? 2.945 -2.897 -16.626 1.00 98.69 211 ILE A C 1
ATOM 1680 O O . ILE A 1 211 ? 4.116 -3.208 -16.850 1.00 98.69 211 ILE A O 1
ATOM 1684 N N . ASP A 1 212 ? 2.064 -3.765 -16.123 1.00 98.31 212 ASP A N 1
ATOM 1685 C CA . ASP A 1 212 ? 2.411 -5.150 -15.788 1.00 98.31 212 ASP A CA 1
ATOM 1686 C C . ASP A 1 212 ? 2.908 -5.926 -17.023 1.00 98.31 212 ASP A C 1
ATOM 1688 O O . ASP A 1 212 ? 3.922 -6.627 -16.967 1.00 98.31 212 ASP A O 1
ATOM 1692 N N . SER A 1 213 ? 2.284 -5.721 -18.190 1.00 98.25 213 SER A N 1
ATOM 1693 C CA . SER A 1 213 ? 2.741 -6.338 -19.444 1.00 98.25 213 SER A CA 1
ATOM 1694 C C . SER A 1 213 ? 4.129 -5.860 -19.888 1.00 98.25 213 SER A C 1
ATOM 1696 O O . SER A 1 213 ? 4.851 -6.596 -20.567 1.00 98.25 213 SER A O 1
ATOM 1698 N N . VAL A 1 214 ? 4.513 -4.625 -19.547 1.00 98.56 214 VAL A N 1
ATOM 1699 C CA . VAL A 1 214 ? 5.863 -4.103 -19.782 1.00 98.56 214 VAL A CA 1
ATOM 1700 C C . VAL A 1 214 ? 6.828 -4.717 -18.776 1.00 98.56 214 VAL A C 1
ATOM 1702 O O . VAL A 1 214 ? 7.879 -5.199 -19.195 1.00 98.56 214 VAL A O 1
ATOM 1705 N N . ALA A 1 215 ? 6.461 -4.776 -17.492 1.00 98.56 215 ALA A N 1
ATOM 1706 C CA . ALA A 1 215 ? 7.260 -5.428 -16.455 1.00 98.56 215 ALA A CA 1
ATOM 1707 C C . ALA A 1 215 ? 7.590 -6.881 -16.835 1.00 98.56 215 ALA A C 1
ATOM 1709 O O . ALA A 1 215 ? 8.741 -7.301 -16.750 1.00 98.56 215 ALA A O 1
ATOM 1710 N N . ALA A 1 216 ? 6.614 -7.618 -17.374 1.00 98.19 216 ALA A N 1
ATOM 1711 C CA . ALA A 1 216 ? 6.787 -8.987 -17.858 1.00 98.19 216 ALA A CA 1
ATOM 1712 C C . ALA A 1 216 ? 7.791 -9.137 -19.022 1.00 98.19 216 ALA A C 1
ATOM 1714 O O . ALA A 1 216 ? 8.327 -10.226 -19.229 1.00 98.19 216 ALA A O 1
ATOM 1715 N N . LYS A 1 217 ? 8.035 -8.076 -19.803 1.00 98.12 217 LYS A N 1
ATOM 1716 C CA . LYS A 1 217 ? 8.994 -8.070 -20.926 1.00 98.12 217 LYS A CA 1
ATOM 1717 C C . LYS A 1 217 ? 10.417 -7.723 -20.493 1.00 98.12 217 LYS A C 1
ATOM 1719 O O . LYS A 1 217 ? 11.347 -7.934 -21.274 1.00 98.12 217 LYS A O 1
ATOM 1724 N N . ILE A 1 218 ? 10.597 -7.153 -19.302 1.00 98.50 218 ILE A N 1
ATOM 1725 C CA . ILE A 1 218 ? 11.921 -6.828 -18.774 1.00 98.50 218 ILE A CA 1
ATOM 1726 C C . ILE A 1 218 ? 12.633 -8.142 -18.428 1.00 98.50 218 ILE A C 1
ATOM 1728 O O . ILE A 1 218 ? 12.096 -8.993 -17.724 1.00 98.50 218 ILE A O 1
ATOM 1732 N N . ASP A 1 219 ? 13.854 -8.322 -18.935 1.00 97.38 219 ASP A N 1
ATOM 1733 C CA . ASP A 1 219 ? 14.682 -9.487 -18.612 1.00 97.38 219 ASP A CA 1
ATOM 1734 C C . ASP A 1 219 ? 15.146 -9.399 -17.151 1.00 97.38 219 ASP A C 1
ATOM 1736 O O . ASP A 1 219 ? 16.144 -8.742 -16.839 1.00 97.38 219 ASP A O 1
ATOM 1740 N N . ASP A 1 220 ? 14.409 -10.068 -16.259 1.00 96.44 220 ASP A N 1
ATOM 1741 C CA . ASP A 1 220 ? 14.668 -10.066 -14.817 1.00 96.44 220 ASP A CA 1
ATOM 1742 C C . ASP A 1 220 ? 16.072 -10.582 -14.475 1.00 96.44 220 ASP A C 1
ATOM 1744 O O . ASP A 1 220 ? 16.716 -10.068 -13.562 1.00 96.44 220 ASP A O 1
ATOM 1748 N N . ARG A 1 221 ? 16.612 -11.543 -15.238 1.00 97.62 221 ARG A N 1
ATOM 1749 C CA . ARG A 1 221 ? 17.969 -12.051 -14.998 1.00 97.62 221 ARG A CA 1
ATOM 1750 C C . ARG A 1 221 ? 19.003 -10.968 -15.283 1.00 97.62 221 ARG A C 1
ATOM 1752 O O . ARG A 1 221 ? 19.904 -10.760 -14.468 1.00 97.62 221 ARG A O 1
ATOM 1759 N N . THR A 1 222 ? 18.883 -10.291 -16.423 1.00 97.88 222 THR A N 1
ATOM 1760 C CA . THR A 1 222 ? 19.776 -9.182 -16.790 1.00 97.88 222 THR A CA 1
ATOM 1761 C C . THR A 1 222 ? 19.632 -8.022 -15.804 1.00 97.88 222 THR A C 1
ATOM 1763 O O . THR A 1 222 ? 20.640 -7.484 -15.341 1.00 97.88 222 THR A O 1
ATOM 1766 N N . LEU A 1 223 ? 18.398 -7.680 -15.420 1.00 98.38 223 LEU A N 1
ATOM 1767 C CA . LEU A 1 223 ? 18.129 -6.628 -14.443 1.00 98.38 223 LEU A CA 1
ATOM 1768 C C . LEU A 1 223 ? 18.755 -6.951 -13.078 1.00 98.38 223 LEU A C 1
ATOM 1770 O O . LEU A 1 223 ? 19.471 -6.119 -12.530 1.00 98.38 223 LEU A O 1
ATOM 1774 N N . ARG A 1 224 ? 18.585 -8.173 -12.557 1.00 98.06 224 ARG A N 1
ATOM 1775 C CA . ARG A 1 224 ? 19.191 -8.596 -11.280 1.00 98.06 224 ARG A CA 1
ATOM 1776 C C . ARG A 1 224 ? 20.712 -8.547 -11.302 1.00 98.06 224 ARG A C 1
ATOM 1778 O O . ARG A 1 224 ? 21.327 -8.163 -10.312 1.00 98.06 224 ARG A O 1
ATOM 1785 N N . GLN A 1 225 ? 21.338 -8.919 -12.418 1.00 98.56 225 GLN A N 1
ATOM 1786 C CA . GLN A 1 225 ? 22.794 -8.830 -12.561 1.00 98.56 225 GLN A CA 1
ATOM 1787 C C . GLN A 1 225 ? 23.297 -7.384 -12.514 1.00 98.56 225 GLN A C 1
ATOM 1789 O O . GLN A 1 225 ? 24.366 -7.134 -11.955 1.00 98.56 225 GLN A O 1
ATOM 1794 N N . ALA A 1 226 ? 22.544 -6.444 -13.091 1.00 98.56 226 ALA A N 1
ATOM 1795 C CA . ALA A 1 226 ? 22.839 -5.019 -13.004 1.00 98.56 226 ALA A CA 1
ATOM 1796 C C . ALA A 1 226 ? 22.615 -4.484 -11.579 1.00 98.56 226 ALA A C 1
ATOM 1798 O O . ALA A 1 226 ? 23.503 -3.836 -11.023 1.00 98.56 226 ALA A O 1
ATOM 1799 N N . GLN A 1 227 ? 21.485 -4.838 -10.955 1.00 98.12 227 GLN A N 1
ATOM 1800 C CA . GLN A 1 227 ? 21.150 -4.487 -9.571 1.00 98.12 227 GLN A CA 1
ATOM 1801 C C . GLN A 1 227 ? 22.223 -4.976 -8.585 1.00 98.12 227 GLN A C 1
ATOM 1803 O O . GLN A 1 227 ? 22.693 -4.186 -7.776 1.00 98.12 227 GLN A O 1
ATOM 1808 N N . ALA A 1 228 ? 22.712 -6.215 -8.712 1.00 98.25 228 ALA A N 1
ATOM 1809 C CA . ALA A 1 228 ? 23.768 -6.772 -7.854 1.00 98.25 228 ALA A CA 1
ATOM 1810 C C . ALA A 1 228 ? 25.118 -6.032 -7.951 1.00 98.25 228 ALA A C 1
ATOM 1812 O O . ALA A 1 228 ? 25.960 -6.155 -7.066 1.00 98.25 228 ALA A O 1
ATOM 1813 N N . LYS A 1 229 ? 25.339 -5.277 -9.032 1.00 98.44 229 LYS A N 1
ATOM 1814 C CA . LYS A 1 229 ? 26.529 -4.438 -9.241 1.00 98.44 229 LYS A CA 1
ATOM 1815 C C . LYS A 1 229 ? 26.265 -2.956 -8.986 1.00 98.44 229 LYS A C 1
ATOM 1817 O O . LYS A 1 229 ? 27.174 -2.152 -9.162 1.00 98.44 229 LYS A O 1
ATOM 1822 N N . HIS A 1 230 ? 25.032 -2.602 -8.625 1.00 97.62 230 HIS A N 1
ATOM 1823 C CA . HIS A 1 230 ? 24.560 -1.228 -8.481 1.00 97.62 230 HIS A CA 1
ATOM 1824 C C . HIS A 1 230 ? 24.756 -0.416 -9.782 1.00 97.62 230 HIS A C 1
ATOM 1826 O O . HIS A 1 230 ? 25.017 0.785 -9.760 1.00 97.62 230 HIS A O 1
ATOM 1832 N N . ASP A 1 231 ? 24.651 -1.081 -10.939 1.00 98.50 231 ASP A N 1
ATOM 1833 C CA . ASP A 1 231 ? 24.881 -0.481 -12.254 1.00 98.50 231 ASP A CA 1
ATOM 1834 C C . ASP A 1 231 ? 23.575 0.083 -12.824 1.00 98.50 231 ASP A C 1
ATOM 1836 O O . ASP A 1 231 ? 22.804 -0.604 -13.501 1.00 98.50 231 ASP A O 1
ATOM 1840 N N . ALA A 1 232 ? 23.335 1.368 -12.563 1.00 98.00 232 ALA A N 1
ATOM 1841 C CA . ALA A 1 232 ? 22.154 2.064 -13.061 1.00 98.00 232 ALA A CA 1
ATOM 1842 C C . ALA A 1 232 ? 22.078 2.081 -14.598 1.00 98.00 232 ALA A C 1
ATOM 1844 O O . ALA A 1 232 ? 20.989 1.984 -15.158 1.00 98.00 232 ALA A O 1
ATOM 1845 N N . VAL A 1 233 ? 23.211 2.156 -15.304 1.00 98.25 233 VAL A N 1
ATOM 1846 C CA . VAL A 1 233 ? 23.216 2.210 -16.773 1.00 98.25 233 VAL A CA 1
ATOM 1847 C C . VAL A 1 233 ? 22.757 0.876 -17.353 1.00 98.25 233 VAL A C 1
ATOM 1849 O O . VAL A 1 233 ? 21.940 0.855 -18.276 1.00 98.25 233 VAL A O 1
ATOM 1852 N N . ALA A 1 234 ? 23.253 -0.241 -16.822 1.00 98.31 234 ALA A N 1
ATOM 1853 C CA . ALA A 1 234 ? 22.818 -1.568 -17.245 1.00 98.31 234 ALA A CA 1
ATOM 1854 C C . ALA A 1 234 ? 21.346 -1.835 -16.884 1.00 98.31 234 ALA A C 1
ATOM 1856 O O . ALA A 1 234 ? 20.607 -2.341 -17.732 1.00 98.31 234 ALA A O 1
ATOM 1857 N N . SER A 1 235 ? 20.896 -1.425 -15.693 1.00 98.31 235 SER A N 1
ATOM 1858 C CA . SER A 1 235 ? 19.486 -1.531 -15.289 1.00 98.31 235 SER A CA 1
ATOM 1859 C C . SER A 1 235 ? 18.574 -0.766 -16.248 1.00 98.31 235 SER A C 1
ATOM 1861 O O . SER A 1 235 ? 17.621 -1.327 -16.788 1.00 98.31 235 SER A O 1
ATOM 1863 N N . TYR A 1 236 ? 18.912 0.490 -16.555 1.00 97.88 236 TYR A N 1
ATOM 1864 C CA . TYR A 1 236 ? 18.123 1.307 -17.475 1.00 97.88 236 TYR A CA 1
ATOM 1865 C C . TYR A 1 236 ? 18.142 0.759 -18.902 1.00 97.88 236 TYR A C 1
ATOM 1867 O O . TYR A 1 236 ? 17.116 0.816 -19.572 1.00 97.88 236 TYR A O 1
ATOM 1875 N N . LYS A 1 237 ? 19.247 0.164 -19.372 1.00 97.62 237 LYS A N 1
ATOM 1876 C CA . LYS A 1 237 ? 19.261 -0.538 -20.668 1.00 97.62 237 LYS A CA 1
ATOM 1877 C C . LYS A 1 237 ? 18.261 -1.694 -20.702 1.00 97.62 237 LYS A C 1
ATOM 1879 O O . LYS A 1 237 ? 17.568 -1.844 -21.704 1.00 97.62 237 LYS A O 1
ATOM 1884 N N . ALA A 1 238 ? 18.168 -2.491 -19.636 1.00 97.62 238 ALA A N 1
ATOM 1885 C CA . ALA A 1 238 ? 17.212 -3.597 -19.564 1.00 97.62 238 ALA A CA 1
ATOM 1886 C C . ALA A 1 238 ? 15.758 -3.093 -19.585 1.00 97.62 238 ALA A C 1
ATOM 1888 O O . ALA A 1 238 ? 14.954 -3.570 -20.387 1.00 97.62 238 ALA A O 1
ATOM 1889 N N . VAL A 1 239 ? 15.448 -2.083 -18.767 1.00 98.25 239 VAL A N 1
ATOM 1890 C CA . VAL A 1 239 ? 14.103 -1.493 -18.667 1.00 98.25 239 VAL A CA 1
ATOM 1891 C C . VAL A 1 239 ? 13.695 -0.802 -19.971 1.00 98.25 239 VAL A C 1
ATOM 1893 O O . VAL A 1 239 ? 12.650 -1.105 -20.545 1.00 98.25 239 VAL A O 1
ATOM 1896 N N . TYR A 1 240 ? 14.530 0.095 -20.498 1.00 98.19 240 TYR A N 1
ATOM 189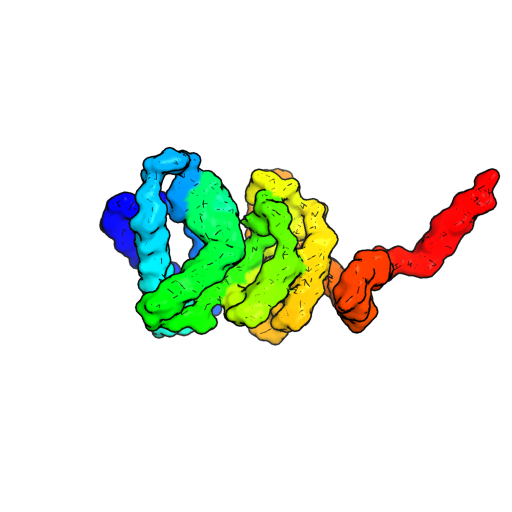7 C CA . TYR A 1 240 ? 14.182 0.872 -21.688 1.00 98.19 240 TYR A CA 1
ATOM 1898 C C . TYR A 1 240 ? 14.146 0.035 -22.964 1.00 98.19 240 TYR A C 1
ATOM 1900 O O . TYR A 1 240 ? 13.380 0.360 -23.870 1.00 98.19 240 TYR A O 1
ATOM 1908 N N . LYS A 1 241 ? 14.891 -1.074 -23.033 1.00 97.69 241 LYS A N 1
ATOM 1909 C CA . LYS A 1 241 ? 14.736 -2.041 -24.125 1.00 97.69 241 LYS A CA 1
ATOM 1910 C C . LYS A 1 241 ? 13.315 -2.612 -24.165 1.00 97.69 241 LYS A C 1
ATOM 1912 O O . LYS A 1 241 ? 12.746 -2.710 -25.249 1.00 97.69 241 LYS A O 1
ATOM 1917 N N . ALA A 1 242 ? 12.716 -2.926 -23.011 1.00 97.00 242 ALA A N 1
ATOM 1918 C CA . ALA A 1 242 ? 11.322 -3.381 -22.933 1.00 97.00 242 ALA A CA 1
ATOM 1919 C C . ALA A 1 242 ? 10.312 -2.278 -23.308 1.00 97.00 242 ALA A C 1
ATOM 1921 O O . ALA A 1 242 ? 9.250 -2.576 -23.853 1.00 97.00 242 ALA A O 1
ATOM 1922 N N . LEU A 1 243 ? 10.671 -1.009 -23.079 1.00 97.31 243 LEU A N 1
ATOM 1923 C CA . LEU A 1 243 ? 9.900 0.172 -23.493 1.00 97.31 243 LEU A CA 1
ATOM 1924 C C . LEU A 1 243 ? 10.096 0.558 -24.974 1.00 97.31 243 LEU A C 1
ATOM 1926 O O . LEU A 1 243 ? 9.448 1.486 -25.452 1.00 97.31 243 LEU A O 1
ATOM 1930 N N . GLY A 1 244 ? 10.964 -0.142 -25.713 1.00 96.62 244 GLY A N 1
ATOM 1931 C CA . GLY A 1 244 ? 11.182 0.073 -27.149 1.00 96.62 244 GLY A CA 1
ATOM 1932 C C . GLY A 1 244 ? 12.421 0.896 -27.521 1.00 96.62 244 GLY A C 1
ATOM 1933 O O . GLY A 1 244 ? 12.617 1.189 -28.699 1.00 96.62 244 GLY A O 1
ATOM 1934 N N . LEU A 1 245 ? 13.291 1.244 -26.567 1.00 97.00 245 LEU A N 1
ATOM 1935 C CA . LEU A 1 245 ? 14.627 1.780 -26.851 1.00 97.00 245 LEU A CA 1
ATOM 1936 C C . LEU A 1 245 ? 15.566 0.617 -27.210 1.00 97.00 245 LEU A C 1
ATOM 1938 O O . LEU A 1 245 ? 16.397 0.178 -26.415 1.00 97.00 245 LEU A O 1
ATOM 1942 N N . ASP A 1 246 ? 15.382 0.077 -28.410 1.00 93.06 246 ASP A N 1
ATOM 1943 C CA . ASP A 1 246 ? 16.194 -1.006 -28.959 1.00 93.06 246 ASP A CA 1
ATOM 1944 C C . ASP A 1 246 ? 17.372 -0.483 -29.806 1.00 93.06 246 ASP A C 1
ATOM 1946 O O . ASP A 1 246 ? 17.531 0.719 -30.054 1.00 93.06 246 ASP A O 1
ATOM 1950 N N . ASP A 1 247 ? 18.228 -1.397 -30.272 1.00 94.19 247 ASP A N 1
ATOM 1951 C CA . ASP A 1 247 ? 19.385 -1.042 -31.104 1.00 94.19 247 ASP A CA 1
ATOM 1952 C C . ASP A 1 247 ? 18.965 -0.339 -32.404 1.00 94.19 247 ASP A C 1
ATOM 1954 O O . ASP A 1 247 ? 19.684 0.532 -32.901 1.00 94.19 247 ASP A O 1
ATOM 1958 N N . LYS A 1 248 ? 17.783 -0.670 -32.940 1.00 95.94 248 LYS A N 1
ATOM 1959 C CA . LYS A 1 248 ? 17.228 -0.031 -34.137 1.00 95.94 248 LYS A CA 1
ATOM 1960 C C . LYS A 1 248 ? 16.901 1.438 -33.860 1.00 95.94 248 LYS A C 1
ATOM 1962 O O . LYS A 1 248 ? 17.257 2.296 -34.671 1.00 95.94 248 LYS A O 1
ATOM 1967 N N . PHE A 1 249 ? 16.281 1.745 -32.721 1.00 96.69 249 PHE A N 1
ATOM 1968 C CA . PHE A 1 249 ? 16.026 3.117 -32.288 1.00 96.69 249 PHE A CA 1
ATOM 1969 C C . PHE A 1 249 ? 17.339 3.896 -32.117 1.00 96.69 249 PHE A C 1
ATOM 1971 O O . PHE A 1 249 ? 17.488 4.983 -32.681 1.00 96.69 249 PHE A O 1
ATOM 1978 N N . ILE A 1 250 ? 18.329 3.319 -31.424 1.00 96.38 250 ILE A N 1
ATOM 1979 C CA . ILE A 1 250 ? 19.645 3.947 -31.204 1.00 96.38 250 ILE A CA 1
ATOM 1980 C C . ILE A 1 250 ? 20.348 4.247 -32.537 1.00 96.38 250 ILE A C 1
ATOM 1982 O O . ILE A 1 250 ? 20.822 5.366 -32.763 1.00 96.38 250 ILE A O 1
ATOM 1986 N N . GLN A 1 251 ? 20.388 3.281 -33.458 1.00 96.38 251 GLN A N 1
ATOM 1987 C CA . GLN A 1 251 ? 20.962 3.475 -34.793 1.00 96.38 251 GLN A CA 1
ATOM 1988 C C . GLN A 1 251 ? 20.244 4.589 -35.565 1.00 96.38 251 GLN A C 1
ATOM 1990 O O . GLN A 1 251 ? 20.905 5.415 -36.202 1.00 96.38 251 GLN A O 1
ATOM 1995 N N . GLY A 1 252 ? 18.913 4.670 -35.463 1.00 96.56 252 GLY A N 1
ATOM 1996 C CA . GLY A 1 252 ? 18.113 5.752 -36.040 1.00 96.56 252 GLY A CA 1
ATOM 1997 C C . GLY A 1 252 ? 18.498 7.138 -35.508 1.00 96.56 252 GLY A C 1
ATOM 1998 O O . GLY A 1 252 ? 18.650 8.081 -36.291 1.00 96.56 252 GLY A O 1
ATOM 1999 N N . VAL A 1 253 ? 18.744 7.261 -34.198 1.00 96.50 253 VAL A N 1
ATOM 2000 C CA . VAL A 1 253 ? 19.227 8.507 -33.572 1.00 96.50 253 VAL A CA 1
ATOM 2001 C C . VAL A 1 253 ? 20.604 8.906 -34.111 1.00 96.50 253 VAL A C 1
ATOM 2003 O O . VAL A 1 253 ? 20.835 10.078 -34.410 1.00 96.50 253 VAL A O 1
ATOM 2006 N N . HIS A 1 254 ? 21.529 7.957 -34.279 1.00 96.62 254 HIS A N 1
ATOM 2007 C CA . HIS A 1 254 ? 22.844 8.257 -34.855 1.00 96.62 254 HIS A CA 1
ATOM 2008 C C . HIS A 1 254 ? 22.758 8.655 -36.332 1.00 96.62 254 HIS A C 1
ATOM 2010 O O . HIS A 1 254 ? 23.418 9.608 -36.753 1.00 96.62 254 HIS A O 1
ATOM 2016 N N . ALA A 1 255 ? 21.936 7.955 -37.117 1.00 95.69 255 ALA A N 1
ATOM 2017 C CA . ALA A 1 255 ? 21.766 8.223 -38.540 1.00 95.69 255 ALA A CA 1
ATOM 2018 C C . ALA A 1 255 ? 21.180 9.620 -38.805 1.00 95.69 255 ALA A C 1
ATOM 2020 O O . ALA A 1 255 ? 21.640 10.303 -39.719 1.00 95.69 255 ALA A O 1
ATOM 2021 N N . SER A 1 256 ? 20.216 10.079 -37.996 1.00 95.75 256 SER A N 1
ATOM 2022 C CA . SER A 1 256 ? 19.615 11.414 -38.152 1.00 95.75 256 SER A CA 1
ATOM 2023 C C . SER A 1 256 ? 20.596 12.555 -37.863 1.00 95.75 256 SER A C 1
ATOM 2025 O O . SER A 1 256 ? 20.506 13.615 -38.479 1.00 95.75 256 SER A O 1
ATOM 2027 N N . ARG A 1 257 ? 21.576 12.333 -36.977 1.00 93.31 257 ARG A N 1
ATOM 2028 C CA . ARG A 1 257 ? 22.588 13.333 -36.595 1.00 93.31 257 ARG A CA 1
ATOM 2029 C C . ARG A 1 257 ? 23.769 13.425 -37.563 1.00 93.31 257 ARG A C 1
ATOM 2031 O O . ARG A 1 257 ? 24.395 14.473 -37.621 1.00 93.31 257 ARG A O 1
ATOM 2038 N N . ARG A 1 258 ? 24.060 12.363 -38.327 1.00 87.88 258 ARG A N 1
ATOM 2039 C CA . ARG A 1 258 ? 25.103 12.348 -39.379 1.00 87.88 258 ARG A CA 1
ATOM 2040 C C . ARG A 1 258 ? 24.663 12.995 -40.699 1.00 87.88 258 ARG A C 1
ATOM 2042 O O . ARG A 1 258 ? 25.484 13.153 -41.590 1.00 87.88 258 ARG A O 1
ATOM 2049 N N . ARG A 1 259 ? 23.371 13.307 -40.851 1.00 71.31 259 ARG A N 1
ATOM 2050 C CA . ARG A 1 259 ? 22.791 13.950 -42.047 1.00 71.31 259 ARG A CA 1
ATOM 2051 C C . ARG A 1 259 ? 22.780 15.489 -41.971 1.00 71.31 259 ARG A C 1
ATOM 2053 O O . ARG A 1 259 ? 22.092 16.116 -42.771 1.00 71.31 259 ARG A O 1
ATOM 2060 N N . LYS A 1 260 ? 23.506 16.078 -41.018 1.00 55.31 260 LYS A N 1
ATOM 2061 C CA . LYS A 1 260 ? 23.845 17.508 -40.964 1.00 55.31 260 LYS A CA 1
ATOM 2062 C C . LYS A 1 260 ? 25.309 17.678 -41.335 1.00 55.31 260 LYS A C 1
ATOM 2064 O O . LYS A 1 260 ? 25.610 18.707 -41.968 1.00 55.31 260 LYS A O 1
#

Secondary structure (DSSP, 8-state):
--TT-SSHHHHHHHHHHHHHHHHHHHHHT--EEE--TTSEESSTTSS-HHHHHHHHHHHHHHHHHHHHHHTPPEEEE--SSSSSSEETT-SHHHHHHHHHHHHHTT---TTEEEEEEHHHHHHHT--HHHHHHHHHHTT-EEEEE--B--SSS---BPTTSS-HHHHHHHHHHHHHTTTTTTS--EE-----SSS-HHHHHHHHHHHHHHHHHHHTTS-HHHHHHHHTTT-HHHHHHHHHHHTT--HHHHHHHHHHHTT-

pLDDT: mean 97.24, std 3.56, range [55.31, 98.88]

Nearest PDB structures (foldseek):
  1a0c-assembly1_A  TM=7.597E-01  e=5.412E-11  Thermoanaerobacterium thermosulfurigenes
  1a0d-assembly1_A  TM=7.599E-01  e=1.532E-10  Geobacillus stearothermophilus
  5nh4-assembly1_B  TM=7.558E-01  e=1.988E-10  Piromyces sp. E2
  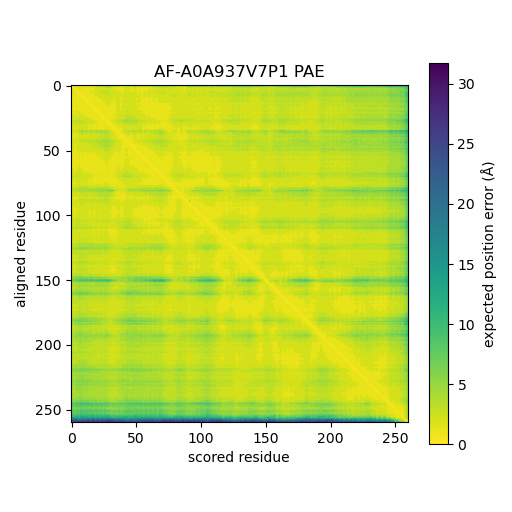6t8f-assembly1_B  TM=7.776E-01  e=6.245E-10  Piromyces sp. E2
  4xkm-assembly1_H  TM=7.404E-01  e=1.768E-09  Bacteroides thetaiotaomicron VPI-5482

Radius of gyration: 21.24 Å; Cα contacts (8 Å, |Δi|>4): 399; chains: 1; bounding box: 47×38×68 Å

Foldseek 3Di:
DQLLPPDPVSNVVSLVVLLVQLVVCLVVVHAAEDEPQVLAAADPPPDDVVSSLVSVLVSVLSSLLSNVVSVHQYAYEAACHPPHVGHQSQDVVSVVVSLVSSVVVVRDCLSYAHAYEPLRCLLVVHQLQVSLLVRLVVVRNDAYAAADDPRVDSQLAAGCPPPVVSLLSNLLNCVVSVACVVPGDHHHRHDPPPDDPVVRVVRSVVSSVVSNVLSVQQPVVQLVVCVVVVNPVSNCVSSVVSVPCDPVVVVVVVVVVVVD

Mean predicted aligned error: 3.1 Å

Solvent-accessible surface area (backbone atoms only — not comparable to full-atom values): 13543 Å² total; per-residue (Å²): 72,44,52,45,28,92,50,64,67,53,19,51,49,42,46,53,51,50,43,52,52,40,52,53,20,43,76,71,75,40,66,37,77,48,69,54,37,48,36,51,45,78,54,89,88,72,69,62,64,67,60,42,50,52,36,38,42,51,44,52,34,55,42,44,51,53,24,56,78,61,74,30,40,38,24,46,32,47,35,42,47,59,84,15,64,37,18,66,34,34,38,68,69,46,40,54,48,47,53,51,54,24,38,74,74,74,34,81,50,90,47,51,26,29,27,49,43,46,30,44,35,37,42,70,74,44,65,58,26,60,53,49,42,50,26,44,74,70,72,26,64,57,48,35,29,44,23,13,40,91,30,85,49,84,55,29,32,52,34,41,71,67,43,38,72,47,49,33,47,24,38,44,33,37,56,73,65,48,63,44,78,85,72,55,66,77,42,73,53,64,56,59,84,89,55,62,57,70,59,46,52,53,47,25,50,54,41,47,55,48,38,43,57,40,35,72,57,33,51,60,69,64,30,49,58,18,57,77,67,70,33,64,69,57,30,47,51,38,50,38,38,47,75,60,60,37,72,68,50,53,51,50,58,54,55,65,65,72,76,113